Protein AF-A0A9P7WSN6-F1 (afdb_monomer)

Structure (mmCIF, N/CA/C/O backbone):
data_AF-A0A9P7WSN6-F1
#
_entry.id   AF-A0A9P7WSN6-F1
#
loop_
_atom_site.group_PDB
_atom_site.id
_atom_site.type_symbol
_atom_site.label_atom_id
_atom_site.label_alt_id
_atom_site.label_comp_id
_atom_site.label_asym_id
_atom_site.label_entity_id
_atom_site.label_seq_id
_atom_site.pdbx_PDB_ins_code
_atom_site.Cartn_x
_atom_site.Cartn_y
_atom_site.Cartn_z
_atom_site.occupancy
_atom_site.B_iso_or_equiv
_atom_site.auth_seq_id
_atom_site.auth_comp_id
_atom_site.auth_asym_id
_atom_site.auth_atom_id
_atom_site.pdbx_PDB_model_num
ATOM 1 N N . MET A 1 1 ? 3.687 -6.912 -13.930 1.00 91.88 1 MET A N 1
ATOM 2 C CA . MET A 1 1 ? 3.382 -7.259 -12.526 1.00 91.88 1 MET A CA 1
ATOM 3 C C . MET A 1 1 ? 1.982 -7.839 -12.426 1.00 91.88 1 MET A C 1
ATOM 5 O O . MET A 1 1 ? 1.075 -7.323 -13.074 1.00 91.88 1 MET A O 1
ATOM 9 N N . THR A 1 2 ? 1.812 -8.901 -11.639 1.00 94.75 2 THR A N 1
ATOM 10 C CA . THR A 1 2 ? 0.513 -9.551 -11.410 1.00 94.75 2 THR A CA 1
ATOM 11 C C . THR A 1 2 ? 0.116 -9.379 -9.951 1.00 94.75 2 THR A C 1
ATOM 13 O O . THR A 1 2 ? 0.837 -9.817 -9.061 1.00 94.75 2 THR A O 1
ATOM 16 N N . PHE A 1 3 ? -1.038 -8.765 -9.717 1.00 95.12 3 PHE A N 1
ATOM 17 C CA . PHE A 1 3 ? -1.657 -8.629 -8.406 1.00 95.12 3 PHE A CA 1
ATOM 18 C C . PHE A 1 3 ? -2.588 -9.811 -8.181 1.00 95.12 3 PHE A C 1
ATOM 20 O O . PHE A 1 3 ? -3.414 -10.112 -9.040 1.00 95.12 3 PHE A O 1
ATOM 27 N N . VAL A 1 4 ? -2.463 -10.479 -7.037 1.00 95.56 4 VAL A N 1
ATOM 28 C CA . VAL A 1 4 ? -3.283 -11.642 -6.676 1.00 95.56 4 VAL A CA 1
ATOM 29 C C . VAL A 1 4 ? -3.974 -11.351 -5.355 1.00 95.56 4 VAL A C 1
ATOM 31 O O . VAL A 1 4 ? -3.310 -11.093 -4.354 1.00 95.56 4 VAL A O 1
ATOM 34 N N . ASN A 1 5 ? -5.304 -11.406 -5.343 1.00 96.06 5 ASN A N 1
ATOM 35 C CA . ASN A 1 5 ? -6.088 -11.125 -4.151 1.00 96.06 5 ASN A CA 1
ATOM 36 C C . ASN A 1 5 ? -6.451 -12.425 -3.423 1.00 96.06 5 ASN A C 1
ATOM 38 O O . ASN A 1 5 ? -7.274 -13.212 -3.891 1.00 96.06 5 ASN A O 1
ATOM 42 N N . LYS A 1 6 ? -5.855 -12.618 -2.243 1.00 93.81 6 LYS A N 1
ATOM 43 C CA . LYS A 1 6 ? -6.169 -13.722 -1.319 1.00 93.81 6 LYS A CA 1
ATOM 44 C C . LYS A 1 6 ? -7.088 -13.305 -0.164 1.00 93.81 6 LYS A C 1
ATOM 46 O O . LYS A 1 6 ? -7.368 -14.118 0.714 1.00 93.81 6 LYS A O 1
ATOM 51 N N . CYS A 1 7 ? -7.546 -12.056 -0.141 1.00 92.00 7 CYS A N 1
ATOM 52 C CA . CYS A 1 7 ? -8.487 -11.552 0.849 1.00 92.00 7 CYS A CA 1
ATOM 53 C C . CYS A 1 7 ? -9.882 -12.160 0.644 1.00 92.00 7 CYS A C 1
ATOM 55 O O . CYS A 1 7 ? -10.219 -12.740 -0.391 1.00 92.00 7 CYS A O 1
ATOM 57 N N . THR A 1 8 ? -10.732 -12.001 1.654 1.00 92.62 8 THR A N 1
ATOM 58 C CA . THR A 1 8 ? -12.109 -12.513 1.663 1.00 92.62 8 THR A CA 1
ATOM 59 C C . THR A 1 8 ? -13.113 -11.611 0.939 1.00 92.62 8 THR A C 1
ATOM 61 O O . THR A 1 8 ? -14.277 -12.003 0.810 1.00 92.62 8 THR A O 1
ATOM 64 N N . SER A 1 9 ? -12.655 -10.466 0.430 1.00 94.62 9 SER A N 1
ATOM 65 C CA . SER A 1 9 ? -13.415 -9.454 -0.308 1.00 94.62 9 SER A CA 1
ATOM 66 C C . SER A 1 9 ? -12.582 -8.922 -1.475 1.00 94.62 9 SER A C 1
ATOM 68 O O . SER A 1 9 ? -11.380 -9.180 -1.561 1.00 94.62 9 SER A O 1
ATOM 70 N N . ASP A 1 10 ? -13.212 -8.154 -2.361 1.00 96.56 10 ASP A N 1
ATOM 71 C CA . ASP A 1 10 ? -12.489 -7.447 -3.415 1.00 96.56 10 ASP A CA 1
ATOM 72 C C . ASP A 1 10 ? -11.520 -6.418 -2.842 1.00 96.56 10 ASP A C 1
ATOM 74 O O . ASP A 1 10 ? -11.781 -5.808 -1.799 1.00 96.56 10 ASP A O 1
ATOM 78 N N . VAL A 1 11 ? -10.425 -6.224 -3.565 1.00 96.12 11 VAL A N 1
ATOM 79 C CA . VAL A 1 11 ? -9.390 -5.240 -3.264 1.00 96.12 11 VAL A CA 1
ATOM 80 C C . VAL A 1 11 ? -9.216 -4.337 -4.478 1.00 96.12 11 VAL A C 1
ATOM 82 O O . VAL A 1 11 ? -9.345 -4.801 -5.608 1.00 96.12 11 VAL A O 1
ATOM 85 N N . TRP A 1 12 ? -8.909 -3.063 -4.264 1.00 95.62 12 TRP A N 1
ATOM 86 C CA . TRP A 1 12 ? -8.510 -2.143 -5.326 1.00 95.62 12 TRP A CA 1
ATOM 87 C C . TRP A 1 12 ? -7.077 -1.690 -5.119 1.00 95.62 12 TRP A C 1
ATOM 89 O O . TRP A 1 12 ? -6.661 -1.416 -3.993 1.00 95.62 12 TRP A O 1
ATOM 99 N N . ILE A 1 13 ? -6.348 -1.602 -6.226 1.00 93.62 13 ILE A N 1
ATOM 100 C CA . ILE A 1 13 ? -4.999 -1.045 -6.281 1.00 93.62 13 ILE A CA 1
ATOM 101 C C . ILE A 1 13 ? -5.060 0.468 -6.496 1.00 93.62 13 ILE A C 1
ATOM 103 O O . ILE A 1 13 ? -5.809 0.957 -7.340 1.00 93.62 13 ILE A O 1
ATOM 107 N N . GLN A 1 14 ? -4.252 1.210 -5.745 1.00 91.75 14 GLN A N 1
ATOM 108 C CA . GLN A 1 14 ? -4.119 2.658 -5.862 1.00 91.75 14 GLN A CA 1
ATOM 109 C C . GLN A 1 14 ? -2.659 3.009 -6.163 1.00 91.75 14 GLN A C 1
ATOM 111 O O . GLN A 1 14 ? -1.837 3.015 -5.243 1.00 91.75 14 GLN A O 1
ATOM 116 N N . PRO A 1 15 ? -2.309 3.280 -7.430 1.00 91.44 15 PRO A N 1
ATOM 117 C CA . PRO A 1 15 ? -0.949 3.660 -7.778 1.00 91.44 15 PRO A CA 1
ATOM 118 C C . PRO A 1 15 ? -0.640 5.104 -7.364 1.00 91.44 15 PRO A C 1
ATOM 120 O O . PRO A 1 15 ? -1.445 6.015 -7.575 1.00 91.44 15 PRO A O 1
ATOM 123 N N . THR A 1 16 ? 0.569 5.311 -6.848 1.00 92.00 16 THR A N 1
ATOM 124 C CA . THR A 1 16 ? 1.206 6.625 -6.717 1.00 92.00 16 THR A CA 1
ATOM 125 C C . THR A 1 16 ? 2.555 6.581 -7.420 1.00 92.00 16 THR A C 1
ATOM 127 O O . THR A 1 16 ? 3.347 5.666 -7.209 1.00 92.00 16 THR A O 1
ATOM 130 N N . THR A 1 17 ? 2.832 7.565 -8.265 1.00 92.69 17 THR A N 1
ATOM 131 C CA . THR A 1 17 ? 4.039 7.602 -9.099 1.00 92.69 17 THR A CA 1
ATOM 132 C C . THR A 1 17 ? 5.126 8.493 -8.521 1.00 92.69 17 THR A C 1
ATOM 134 O O . THR A 1 17 ? 4.848 9.588 -8.029 1.00 92.69 17 THR A O 1
ATOM 137 N N . GLY A 1 18 ? 6.375 8.061 -8.665 1.00 92.38 18 GLY A N 1
ATOM 138 C CA . GLY A 1 18 ? 7.555 8.850 -8.336 1.00 92.38 18 GLY A CA 1
ATOM 139 C C . GLY A 1 18 ? 7.911 9.890 -9.400 1.00 92.38 18 GLY A C 1
ATOM 140 O O . GLY A 1 18 ? 7.367 9.908 -10.512 1.00 92.38 18 GLY A O 1
ATOM 141 N N . ALA A 1 19 ? 8.851 10.767 -9.046 1.00 92.56 19 ALA A N 1
ATOM 142 C CA . ALA A 1 19 ? 9.407 11.752 -9.965 1.00 92.56 19 ALA A CA 1
ATOM 143 C C . ALA A 1 19 ? 10.280 11.071 -11.038 1.00 92.56 19 ALA A C 1
ATOM 145 O O . ALA A 1 19 ? 11.033 10.143 -10.753 1.00 92.56 19 ALA A O 1
ATOM 146 N N . ALA A 1 20 ? 10.186 11.565 -12.269 1.00 93.19 20 ALA A N 1
ATOM 147 C CA . ALA A 1 20 ? 10.923 11.092 -13.441 1.00 93.19 20 ALA A CA 1
ATOM 148 C C . ALA A 1 20 ? 11.969 12.109 -13.941 1.00 93.19 20 ALA A C 1
ATOM 150 O O . ALA A 1 20 ? 12.835 11.762 -14.739 1.00 93.19 20 ALA A O 1
ATOM 151 N N . GLY A 1 21 ? 11.891 13.369 -13.501 1.00 91.94 21 GLY A N 1
ATOM 152 C CA . GLY A 1 21 ? 12.780 14.447 -13.938 1.00 91.94 21 GLY A CA 1
ATOM 153 C C . GLY A 1 21 ? 12.146 15.826 -13.768 1.00 91.94 21 GLY A C 1
ATOM 154 O O . GLY A 1 21 ? 11.173 15.976 -13.028 1.00 91.94 21 GLY A O 1
ATOM 155 N N . SER A 1 22 ? 12.671 16.832 -14.471 1.00 95.00 22 SER A N 1
ATOM 156 C CA . SER A 1 22 ? 12.129 18.196 -14.479 1.00 95.00 22 SER A CA 1
ATOM 157 C C . SER A 1 22 ? 11.418 18.520 -15.792 1.00 95.00 22 SER A C 1
ATOM 159 O O . SER A 1 22 ? 11.838 18.099 -16.868 1.00 95.00 22 SER A O 1
ATOM 161 N N . CYS A 1 23 ? 10.375 19.348 -15.728 1.00 96.44 23 CYS A N 1
ATOM 162 C CA . CYS A 1 23 ? 9.653 19.781 -16.925 1.00 96.44 23 CYS A CA 1
ATOM 163 C C . CYS A 1 23 ? 10.513 20.643 -17.859 1.00 96.44 23 CYS A C 1
ATOM 165 O O . CYS A 1 23 ? 10.300 20.645 -19.068 1.00 96.44 23 CYS A O 1
ATOM 167 N N . SER A 1 24 ? 11.492 21.369 -17.308 1.00 95.31 24 SER A N 1
ATOM 168 C CA . SER A 1 24 ? 12.389 22.251 -18.064 1.00 95.31 24 SER A CA 1
ATOM 169 C C . SER A 1 24 ? 13.278 21.509 -19.063 1.00 95.31 24 SER A C 1
ATOM 171 O O . SER A 1 24 ? 13.625 22.074 -20.096 1.00 95.31 24 SER A O 1
ATOM 173 N N . ALA A 1 25 ? 13.629 20.254 -18.771 1.00 90.69 25 ALA A N 1
ATOM 174 C CA . ALA A 1 25 ? 14.413 19.396 -19.656 1.00 90.69 25 ALA A CA 1
ATOM 175 C C . ALA A 1 25 ? 13.541 18.639 -20.678 1.00 90.69 25 ALA A C 1
ATOM 177 O O . ALA A 1 25 ? 14.072 17.943 -21.541 1.00 90.69 25 ALA A O 1
ATOM 178 N N . GLY A 1 26 ? 12.213 18.779 -20.587 1.00 94.00 26 GLY A N 1
ATOM 179 C CA . GLY A 1 26 ? 11.254 17.885 -21.224 1.00 94.00 26 GLY A CA 1
ATOM 180 C C . GLY A 1 26 ? 11.046 16.613 -20.401 1.00 94.00 26 GLY A C 1
ATOM 181 O O . GLY A 1 26 ? 11.980 16.064 -19.819 1.00 94.00 26 GLY A O 1
ATOM 182 N N . CYS A 1 27 ? 9.801 16.141 -20.335 1.00 95.12 27 CYS A N 1
ATOM 183 C CA . CYS A 1 27 ? 9.489 14.934 -19.579 1.00 95.12 27 CYS A CA 1
ATOM 184 C C . CYS A 1 27 ? 9.910 13.665 -20.333 1.00 95.12 27 CYS A C 1
ATOM 186 O O . CYS A 1 27 ? 9.609 13.553 -21.525 1.00 95.12 27 CYS A O 1
ATOM 188 N N . PRO A 1 28 ? 10.559 12.694 -19.656 1.00 93.12 28 PRO A N 1
ATOM 189 C CA . PRO A 1 28 ? 10.820 11.378 -20.227 1.00 93.12 28 PRO A CA 1
ATOM 190 C C . PRO A 1 28 ? 9.546 10.719 -20.768 1.00 93.12 28 PRO A C 1
ATOM 192 O O . PRO A 1 28 ? 8.444 10.959 -20.263 1.00 93.12 28 PRO A O 1
ATOM 195 N N . GLY A 1 29 ? 9.694 9.848 -21.769 1.00 92.94 29 GLY A N 1
ATOM 196 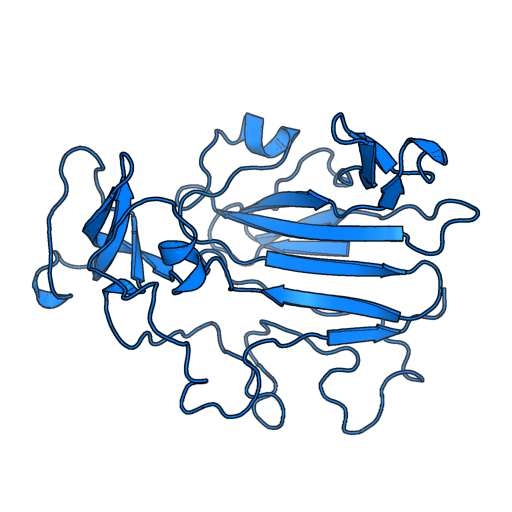C CA . GLY A 1 29 ? 8.575 9.060 -22.289 1.00 92.94 29 GLY A CA 1
ATOM 197 C C . GLY A 1 29 ? 7.858 8.319 -21.160 1.00 92.94 29 GLY A C 1
ATOM 198 O O . GLY A 1 29 ? 8.514 7.765 -20.287 1.00 92.94 29 GLY A O 1
ATOM 199 N N . GLY A 1 30 ? 6.523 8.356 -21.144 1.00 92.19 30 GLY A N 1
ATOM 200 C CA . GLY A 1 30 ? 5.732 7.744 -20.071 1.00 92.19 30 GLY A CA 1
ATOM 201 C C . GLY A 1 30 ? 5.572 8.571 -18.803 1.00 92.19 30 GLY A C 1
ATOM 202 O O . GLY A 1 30 ? 5.038 8.054 -17.824 1.00 92.19 30 GLY A O 1
ATOM 203 N N . SER A 1 31 ? 6.004 9.831 -18.809 1.00 95.38 31 SER A N 1
ATOM 204 C CA . SER A 1 31 ? 5.818 10.760 -17.696 1.00 95.38 31 SER A CA 1
ATOM 205 C C . SER A 1 31 ? 5.118 12.047 -18.143 1.00 95.38 31 SER A C 1
ATOM 207 O O . SER A 1 31 ? 5.153 12.412 -19.319 1.00 95.38 31 SER A O 1
ATOM 209 N N . THR A 1 32 ? 4.467 12.728 -17.202 1.00 95.88 32 THR A N 1
ATOM 210 C CA . THR A 1 32 ? 3.726 13.975 -17.432 1.00 95.88 32 THR A CA 1
ATOM 211 C C . THR A 1 32 ? 4.243 15.077 -16.514 1.00 95.88 32 THR A C 1
ATOM 213 O O . THR A 1 32 ? 4.528 14.839 -15.339 1.00 95.88 32 THR A O 1
ATOM 216 N N . CYS A 1 33 ? 4.359 16.296 -17.048 1.00 96.81 33 CYS A N 1
ATOM 217 C CA . CYS A 1 33 ? 4.731 17.472 -16.266 1.00 96.81 33 CYS A CA 1
ATOM 218 C C . CYS A 1 33 ? 3.601 17.851 -15.303 1.00 96.81 33 CYS A C 1
ATOM 220 O O . CYS A 1 33 ? 2.475 18.102 -15.736 1.00 96.81 33 CYS A O 1
ATOM 222 N N . ALA A 1 34 ? 3.908 17.935 -14.011 1.00 95.56 34 ALA A N 1
ATOM 223 C CA . ALA A 1 34 ? 3.009 18.492 -13.013 1.00 95.56 34 ALA A CA 1
ATOM 224 C C . ALA A 1 34 ? 3.255 19.997 -12.821 1.00 95.56 34 ALA A C 1
ATOM 226 O O . ALA A 1 34 ? 4.308 20.542 -13.155 1.00 95.56 34 ALA A O 1
ATOM 227 N N . SER A 1 35 ? 2.285 20.681 -12.213 1.00 94.94 35 SER A N 1
ATOM 228 C CA . SER A 1 35 ? 2.333 22.130 -11.965 1.00 94.94 35 SER A CA 1
ATOM 229 C C . SER A 1 35 ? 3.488 22.585 -11.064 1.00 94.94 35 SER A C 1
ATOM 231 O O . SER A 1 35 ? 3.817 23.767 -11.049 1.00 94.94 35 SER A O 1
ATOM 233 N N . ASN A 1 36 ? 4.125 21.666 -10.334 1.00 94.56 36 ASN A N 1
ATOM 234 C CA . ASN A 1 36 ? 5.280 21.942 -9.479 1.00 94.56 36 ASN A CA 1
ATOM 235 C C . ASN A 1 36 ? 6.632 21.918 -10.225 1.00 94.56 36 ASN A C 1
ATOM 237 O O . ASN A 1 36 ? 7.673 22.031 -9.583 1.00 94.56 36 ASN A O 1
ATOM 241 N N . GLY A 1 37 ? 6.631 21.757 -11.553 1.00 95.75 37 GLY A N 1
ATOM 242 C CA . GLY A 1 37 ? 7.843 21.768 -12.378 1.00 95.75 37 GLY A CA 1
ATOM 243 C C . GLY A 1 37 ? 8.581 20.428 -12.460 1.00 95.75 37 GLY A C 1
ATOM 244 O O . GLY A 1 37 ? 9.608 20.356 -13.141 1.00 95.75 37 GLY A O 1
ATOM 245 N N . ASN A 1 38 ? 8.056 19.370 -11.835 1.00 96.94 38 ASN A N 1
ATOM 246 C CA . ASN A 1 38 ? 8.584 18.011 -11.936 1.00 96.94 38 ASN A CA 1
ATOM 247 C C . ASN A 1 38 ? 7.746 17.156 -12.893 1.00 96.94 38 ASN A C 1
ATOM 249 O O . ASN A 1 38 ? 6.524 17.285 -12.976 1.00 96.94 38 ASN A O 1
ATOM 253 N N . CYS A 1 39 ? 8.413 16.245 -13.591 1.00 96.44 39 CYS A N 1
ATOM 254 C CA . CYS A 1 39 ? 7.769 15.177 -14.339 1.00 96.44 39 CYS A CA 1
ATOM 255 C C . CYS A 1 39 ? 7.508 14.001 -13.403 1.00 96.44 39 CYS A C 1
ATOM 257 O O . CYS A 1 39 ? 8.387 13.633 -12.625 1.00 96.44 39 CYS A O 1
ATOM 259 N N . TYR A 1 40 ? 6.336 13.387 -13.508 1.00 96.50 40 TYR A N 1
ATOM 260 C CA . TYR A 1 40 ? 5.975 12.180 -12.766 1.00 96.50 40 TYR A CA 1
ATOM 261 C C . TYR A 1 40 ? 5.605 11.077 -13.739 1.00 96.50 40 TYR A C 1
ATOM 263 O O . TYR A 1 40 ? 4.985 11.355 -14.767 1.00 96.50 40 TYR A O 1
ATOM 271 N N . TRP A 1 41 ? 5.980 9.836 -13.429 1.00 95.44 41 TRP A N 1
ATOM 272 C CA . TRP A 1 41 ? 5.536 8.686 -14.217 1.00 95.44 41 TRP A CA 1
ATOM 273 C C . TRP A 1 41 ? 4.010 8.678 -14.331 1.00 95.44 41 TRP A C 1
ATOM 275 O O . TRP A 1 41 ? 3.307 9.058 -13.403 1.00 95.44 41 TRP A O 1
ATOM 285 N N . ASN A 1 42 ? 3.479 8.250 -15.469 1.00 92.88 42 ASN A N 1
ATOM 286 C CA . ASN A 1 42 ? 2.044 8.048 -15.594 1.00 92.88 42 ASN A CA 1
ATOM 287 C C . ASN A 1 42 ? 1.636 6.802 -14.802 1.00 92.88 42 ASN A C 1
ATOM 289 O O . ASN A 1 42 ? 2.349 5.794 -14.797 1.00 92.88 42 ASN A O 1
ATOM 293 N N . ASN A 1 43 ? 0.470 6.858 -14.157 1.00 89.12 43 ASN A N 1
ATOM 294 C CA . ASN A 1 43 ? -0.092 5.689 -13.494 1.00 89.12 43 ASN A CA 1
ATOM 295 C C . ASN A 1 43 ? -0.394 4.608 -14.542 1.00 89.12 43 ASN A C 1
ATOM 297 O O . ASN A 1 43 ? -1.123 4.872 -15.505 1.00 89.12 43 ASN A O 1
ATOM 301 N N . PRO A 1 44 ? 0.159 3.398 -14.390 1.00 84.38 44 PRO A N 1
ATOM 302 C CA . PRO A 1 44 ? -0.065 2.345 -15.357 1.00 84.38 44 PRO A CA 1
ATOM 303 C C . PRO A 1 44 ? -1.503 1.829 -15.242 1.00 84.38 44 PRO A C 1
ATOM 305 O O . PRO A 1 44 ? -2.035 1.648 -14.147 1.00 84.38 44 PRO A O 1
ATOM 308 N N . THR A 1 45 ? -2.141 1.586 -16.386 1.00 86.38 45 THR A N 1
ATOM 309 C CA . THR A 1 45 ? -3.516 1.076 -16.422 1.00 86.38 45 THR A CA 1
ATOM 310 C C . THR A 1 45 ? -3.507 -0.454 -16.401 1.00 86.38 45 THR A C 1
ATOM 312 O O . THR A 1 45 ? -2.758 -1.068 -17.168 1.00 86.38 45 THR A O 1
ATOM 315 N N . PRO A 1 46 ? -4.328 -1.101 -15.559 1.00 89.25 46 PRO A N 1
ATOM 316 C CA . PRO A 1 46 ? -4.476 -2.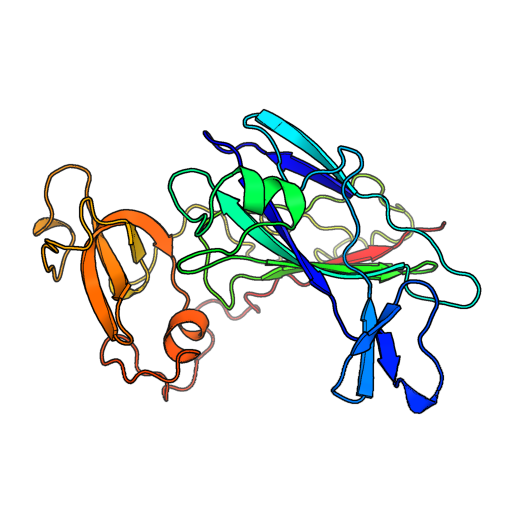550 -15.582 1.00 89.25 46 PRO A CA 1
ATOM 317 C C . PRO A 1 46 ? -5.000 -3.062 -16.923 1.00 89.25 46 PRO A C 1
ATOM 319 O O . PRO A 1 46 ? -5.823 -2.425 -17.573 1.00 89.25 46 PRO A O 1
ATOM 322 N N . SER A 1 47 ? -4.563 -4.259 -17.306 1.00 85.00 47 SER A N 1
ATOM 323 C CA . SER A 1 47 ? -4.973 -4.963 -18.535 1.00 85.00 47 SER A CA 1
ATOM 324 C C . SER A 1 47 ? -6.488 -5.148 -18.665 1.00 85.00 47 SER A C 1
ATOM 326 O O . SER A 1 47 ? -7.018 -5.199 -19.771 1.00 85.00 47 SER A O 1
ATOM 328 N N . THR A 1 48 ? -7.192 -5.216 -17.538 1.00 82.94 48 THR A N 1
ATOM 329 C CA . THR A 1 48 ? -8.655 -5.322 -17.460 1.00 82.94 48 THR A CA 1
ATOM 330 C C . THR A 1 48 ? -9.377 -3.981 -17.629 1.00 82.94 48 THR A C 1
ATOM 332 O O . THR A 1 48 ? -10.606 -3.950 -17.662 1.00 82.94 48 THR A O 1
ATOM 335 N N . GLY A 1 49 ? -8.643 -2.866 -17.701 1.00 87.50 49 GLY A N 1
ATOM 336 C CA . GLY A 1 49 ? -9.193 -1.512 -17.767 1.00 87.50 49 GLY A CA 1
ATOM 337 C C . GLY A 1 49 ? -9.763 -0.991 -16.445 1.00 87.50 49 GLY A C 1
ATOM 338 O O . GLY A 1 49 ? -10.291 0.116 -16.421 1.00 87.50 49 GLY A O 1
ATOM 339 N N . ASN A 1 50 ? -9.666 -1.756 -15.351 1.00 91.75 50 ASN A N 1
ATOM 340 C CA . ASN A 1 50 ? -10.079 -1.314 -14.022 1.00 91.75 50 ASN A CA 1
ATOM 341 C C . ASN A 1 50 ? -9.077 -1.731 -12.938 1.00 91.75 50 ASN A C 1
ATOM 343 O O . ASN A 1 50 ? -8.351 -2.711 -13.086 1.00 91.75 50 ASN A O 1
ATOM 347 N N . TYR A 1 51 ? -9.056 -0.989 -11.832 1.00 94.56 51 TYR A N 1
ATOM 348 C CA . TYR A 1 51 ? -8.120 -1.167 -10.713 1.00 94.56 51 TYR A CA 1
ATOM 349 C C . TYR A 1 51 ? -8.558 -2.215 -9.680 1.00 94.56 51 TYR A C 1
ATOM 351 O O . TYR A 1 51 ? -7.956 -2.327 -8.611 1.00 94.56 51 TYR A O 1
ATOM 359 N N . ARG A 1 52 ? -9.592 -3.007 -9.969 1.00 95.88 52 ARG A N 1
ATOM 360 C CA . ARG A 1 52 ? -10.068 -4.052 -9.061 1.00 95.88 52 ARG A CA 1
ATOM 361 C C . ARG A 1 52 ? -9.225 -5.308 -9.188 1.00 95.88 52 ARG A C 1
ATOM 363 O O . ARG A 1 52 ? -8.849 -5.730 -10.278 1.00 95.88 52 ARG A O 1
ATOM 370 N N . VAL A 1 53 ? -9.002 -5.962 -8.063 1.00 96.50 53 VAL A N 1
ATOM 371 C CA . VAL A 1 53 ? -8.520 -7.334 -7.973 1.00 96.50 53 VAL A CA 1
ATOM 372 C C . VAL A 1 53 ? -9.628 -8.127 -7.277 1.00 96.50 53 VAL A C 1
ATOM 374 O O . VAL A 1 53 ? -9.773 -8.035 -6.051 1.00 96.50 53 VAL A O 1
ATOM 377 N N . PRO A 1 54 ? -10.477 -8.847 -8.037 1.00 95.94 54 PRO A N 1
ATOM 378 C CA . PRO A 1 54 ? -11.614 -9.559 -7.465 1.00 95.94 54 PRO A CA 1
ATOM 379 C C . PRO A 1 54 ? -11.191 -10.543 -6.374 1.00 95.94 54 PRO A C 1
ATOM 381 O O . PRO A 1 54 ? -10.080 -11.069 -6.417 1.00 95.94 54 PRO A O 1
ATOM 384 N N . LYS A 1 55 ? -12.071 -10.822 -5.410 1.00 96.81 55 LYS A N 1
ATOM 385 C CA . LYS A 1 55 ? -11.861 -11.850 -4.380 1.00 96.81 55 LYS A CA 1
ATOM 386 C C . LYS A 1 55 ? -11.409 -13.172 -5.011 1.00 96.81 55 LYS A C 1
ATOM 388 O O . LYS A 1 55 ? -12.132 -13.747 -5.822 1.00 96.81 55 LYS A O 1
ATOM 393 N N . GLY A 1 56 ? -10.241 -13.674 -4.604 1.00 96.19 56 GLY A N 1
ATOM 394 C CA . GLY A 1 56 ? -9.661 -14.914 -5.137 1.00 96.19 56 GLY A CA 1
ATOM 395 C C . GLY A 1 56 ? -9.150 -14.812 -6.580 1.00 96.19 56 GLY A C 1
ATOM 396 O O . GLY A 1 56 ? -8.723 -15.815 -7.144 1.00 96.19 56 GLY A O 1
ATOM 397 N N . GLY A 1 57 ? -9.214 -13.625 -7.183 1.00 95.69 57 GLY A N 1
ATOM 398 C CA . GLY A 1 57 ? -8.804 -13.350 -8.552 1.00 95.69 57 GLY A CA 1
ATOM 399 C C . GLY A 1 57 ? -7.449 -12.655 -8.644 1.00 95.69 57 GLY A C 1
ATOM 400 O O . GLY A 1 57 ? -6.711 -12.496 -7.666 1.00 95.69 57 GLY A O 1
ATOM 401 N N . SER A 1 58 ? -7.132 -12.218 -9.857 1.00 95.50 58 SER A N 1
ATOM 402 C CA . SER A 1 58 ? -5.915 -11.479 -10.164 1.00 95.50 58 SER A CA 1
ATOM 403 C C . SER A 1 58 ? -6.177 -10.355 -11.160 1.00 95.50 58 SER A C 1
ATOM 405 O O . SER A 1 58 ? -7.198 -10.328 -11.847 1.00 95.50 58 SER A O 1
ATOM 407 N N . ASN A 1 59 ? -5.244 -9.411 -11.220 1.00 94.06 59 ASN A N 1
ATOM 408 C CA . ASN A 1 59 ? -5.198 -8.365 -12.231 1.00 94.06 59 ASN A CA 1
ATOM 409 C C . ASN A 1 59 ? -3.736 -8.124 -12.619 1.00 94.06 59 ASN A C 1
ATOM 411 O O . ASN A 1 59 ? -2.829 -8.347 -11.816 1.00 94.06 59 ASN A O 1
ATOM 415 N N . GLN A 1 60 ? -3.487 -7.694 -13.849 1.00 94.50 60 GLN A N 1
ATOM 416 C CA . GLN A 1 60 ? -2.133 -7.541 -14.369 1.00 94.50 60 GLN A CA 1
ATOM 417 C C . GLN A 1 60 ? -1.909 -6.129 -14.885 1.00 94.50 60 GLN A C 1
ATOM 419 O O . GLN A 1 60 ? -2.736 -5.593 -15.622 1.00 94.50 60 GLN A O 1
ATOM 424 N N . ILE A 1 61 ? -0.750 -5.575 -14.544 1.00 93.19 61 ILE A N 1
ATOM 425 C CA . ILE A 1 61 ? -0.216 -4.341 -15.108 1.00 93.19 61 ILE A CA 1
ATOM 426 C C . ILE A 1 61 ? 1.053 -4.674 -15.890 1.00 93.19 61 ILE A C 1
ATOM 428 O O . ILE A 1 61 ? 1.954 -5.346 -15.376 1.00 93.19 61 ILE A O 1
ATOM 432 N N . VAL A 1 62 ? 1.130 -4.190 -17.128 1.00 91.19 62 VAL A N 1
ATOM 433 C CA . VAL A 1 62 ? 2.331 -4.264 -17.964 1.00 91.19 62 VAL A CA 1
ATOM 434 C C . VAL A 1 62 ? 2.974 -2.886 -17.993 1.00 91.19 62 VAL A C 1
ATOM 436 O O . VAL A 1 62 ? 2.302 -1.891 -18.255 1.00 91.19 62 VAL A O 1
ATOM 439 N N . TYR A 1 63 ? 4.272 -2.840 -17.713 1.00 90.56 63 TYR A N 1
ATOM 440 C CA . TYR A 1 63 ? 5.040 -1.605 -17.720 1.00 90.56 63 TYR A CA 1
ATOM 441 C C . TYR A 1 63 ? 5.758 -1.471 -19.061 1.00 90.56 63 TYR A C 1
ATOM 443 O O . TYR A 1 63 ? 6.546 -2.355 -19.402 1.00 90.56 63 TYR A O 1
ATOM 451 N N . PRO A 1 64 ? 5.467 -0.424 -19.845 1.00 88.06 64 PRO A N 1
ATOM 452 C CA . PRO A 1 64 ? 6.145 -0.206 -21.112 1.00 88.06 64 PRO A CA 1
ATOM 453 C C . PRO A 1 64 ? 7.592 0.254 -20.895 1.00 88.06 64 PRO A C 1
ATOM 455 O O . PRO A 1 64 ? 7.883 1.022 -19.979 1.00 88.06 64 PRO A O 1
ATOM 458 N N . ALA A 1 65 ? 8.478 -0.175 -21.792 1.00 88.19 65 ALA A N 1
ATOM 459 C CA . ALA A 1 65 ? 9.801 0.412 -21.947 1.00 88.19 65 ALA A CA 1
ATOM 460 C C . ALA A 1 65 ? 9.716 1.613 -22.900 1.00 88.19 65 ALA A C 1
ATOM 462 O O . ALA A 1 65 ? 9.100 1.540 -23.966 1.00 88.19 65 ALA A O 1
ATOM 463 N N . TYR A 1 66 ? 10.355 2.713 -22.521 1.00 88.81 66 TYR A N 1
ATOM 464 C CA . TYR A 1 66 ? 10.461 3.927 -23.320 1.00 88.81 66 TYR A CA 1
ATOM 465 C C . TYR A 1 66 ? 11.895 4.095 -23.841 1.00 88.81 66 TYR A C 1
ATOM 467 O O . TYR A 1 66 ? 12.835 4.031 -23.043 1.00 88.81 66 TYR A O 1
ATOM 475 N N . PRO A 1 67 ? 12.094 4.334 -25.151 1.00 87.38 67 PRO A N 1
ATOM 476 C CA . PRO A 1 67 ? 13.426 4.517 -25.720 1.00 87.38 67 PRO A CA 1
ATOM 477 C C . PRO A 1 67 ? 14.214 5.638 -25.033 1.00 87.38 67 PRO A C 1
ATOM 479 O O . PRO A 1 67 ? 13.695 6.735 -24.833 1.00 87.38 67 PRO A O 1
ATOM 482 N N . GLY A 1 68 ? 15.480 5.369 -24.702 1.00 86.00 68 GLY A N 1
ATOM 483 C CA . GLY A 1 68 ? 16.377 6.348 -24.074 1.00 86.00 68 GLY A CA 1
ATOM 484 C C . GLY A 1 68 ? 16.117 6.601 -22.585 1.00 86.00 68 GLY A C 1
ATOM 485 O O . GLY A 1 68 ? 16.704 7.518 -22.018 1.00 86.00 68 GLY A O 1
ATOM 486 N N . VAL A 1 69 ? 15.262 5.800 -21.944 1.00 89.06 69 VAL A N 1
ATOM 487 C CA . VAL A 1 69 ? 14.905 5.925 -20.529 1.00 89.06 69 VAL A CA 1
ATOM 488 C C . VAL A 1 69 ? 15.380 4.680 -19.778 1.00 89.06 69 VAL A C 1
ATOM 490 O O . VAL A 1 69 ? 14.989 3.579 -20.120 1.00 89.06 69 VAL A O 1
ATOM 493 N N . GLY A 1 70 ? 16.208 4.820 -18.739 1.00 90.25 70 GLY A N 1
ATOM 494 C CA . GLY A 1 70 ? 16.721 3.663 -17.979 1.00 90.25 70 GLY A CA 1
ATOM 495 C C . GLY A 1 70 ? 15.721 3.032 -16.999 1.00 90.25 70 GLY A C 1
ATOM 496 O O . GLY A 1 70 ? 15.950 1.929 -16.509 1.00 90.25 70 GLY A O 1
ATOM 497 N N . THR A 1 71 ? 14.614 3.717 -16.720 1.00 91.56 71 THR A N 1
ATOM 498 C CA . THR A 1 71 ? 13.573 3.316 -15.765 1.00 91.56 71 THR A CA 1
ATOM 499 C C . THR A 1 71 ? 12.279 3.024 -16.516 1.00 91.56 71 THR A C 1
ATOM 501 O O . THR A 1 71 ? 11.817 3.835 -17.314 1.00 91.56 71 THR A O 1
ATOM 504 N N . SER A 1 72 ? 11.688 1.862 -16.265 1.00 91.75 72 SER A N 1
ATOM 505 C CA . SER A 1 72 ? 10.372 1.489 -16.791 1.00 91.75 72 SER A CA 1
ATOM 506 C C . SER A 1 72 ? 9.262 2.168 -15.990 1.00 91.75 72 SER A C 1
ATOM 508 O O . SER A 1 72 ? 8.297 2.673 -16.560 1.00 91.75 72 SER A O 1
ATOM 510 N N . TRP A 1 73 ? 9.397 2.188 -14.659 1.00 94.00 73 TRP A N 1
ATOM 511 C CA . TRP A 1 73 ? 8.471 2.867 -13.755 1.00 94.00 73 TRP A CA 1
ATOM 512 C C . TRP A 1 73 ? 9.044 2.967 -12.342 1.00 94.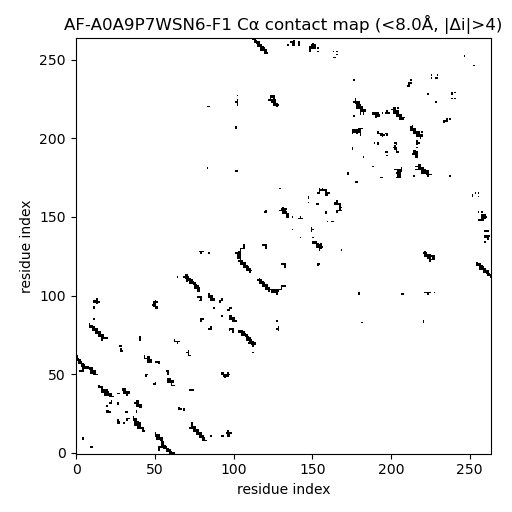00 73 TRP A C 1
ATOM 514 O O . TRP A 1 73 ? 9.730 2.059 -11.882 1.00 94.00 73 TRP A O 1
ATOM 524 N N . ASN A 1 74 ? 8.704 4.034 -11.627 1.00 93.38 74 ASN A N 1
ATOM 525 C CA . ASN A 1 74 ? 8.976 4.163 -10.201 1.00 93.38 74 ASN A CA 1
ATOM 526 C C . ASN A 1 74 ? 7.723 4.667 -9.481 1.00 93.38 74 ASN A C 1
ATOM 528 O O . ASN A 1 74 ? 7.064 5.600 -9.952 1.00 93.38 74 ASN A O 1
ATOM 532 N N . GLY A 1 75 ? 7.409 4.062 -8.341 1.00 94.50 75 GLY A N 1
ATOM 533 C CA . GLY A 1 75 ? 6.262 4.438 -7.531 1.00 94.50 75 GLY A CA 1
ATOM 534 C C . GLY A 1 75 ? 5.888 3.360 -6.526 1.00 94.50 75 GLY A C 1
ATOM 535 O O . GLY A 1 75 ? 6.657 2.441 -6.250 1.00 94.50 75 GLY A O 1
ATOM 536 N N . ASN A 1 76 ? 4.678 3.462 -5.993 1.00 93.94 76 ASN A N 1
ATOM 537 C CA . ASN A 1 76 ? 4.132 2.490 -5.062 1.00 93.94 76 ASN A CA 1
ATOM 538 C C . ASN A 1 76 ? 2.643 2.230 -5.304 1.00 93.94 76 ASN A C 1
ATOM 540 O O . ASN A 1 76 ? 1.974 2.934 -6.064 1.00 93.94 76 ASN A O 1
ATOM 544 N N . TYR A 1 77 ? 2.143 1.185 -4.653 1.00 93.75 77 TYR A N 1
ATOM 545 C CA . TYR A 1 77 ? 0.730 0.849 -4.600 1.00 93.75 77 TYR A CA 1
ATOM 546 C C . TYR A 1 77 ? 0.255 0.802 -3.157 1.00 93.75 77 TYR A C 1
ATOM 548 O O . TYR A 1 77 ? 0.800 0.044 -2.353 1.00 93.75 77 TYR A O 1
ATOM 556 N N . ALA A 1 78 ? -0.803 1.553 -2.867 1.00 92.81 78 ALA A N 1
ATOM 557 C CA . ALA A 1 78 ? -1.664 1.299 -1.722 1.00 92.81 78 ALA A CA 1
ATOM 558 C C . ALA A 1 78 ? -2.816 0.369 -2.132 1.00 92.81 78 ALA A C 1
ATOM 560 O O . ALA A 1 78 ? -3.109 0.180 -3.320 1.00 92.81 78 ALA A O 1
ATOM 561 N N . PHE A 1 79 ? -3.476 -0.216 -1.135 1.00 93.12 79 PHE A N 1
ATOM 562 C CA . PHE A 1 79 ? -4.552 -1.178 -1.339 1.00 93.12 79 PHE A CA 1
ATOM 563 C C . PHE A 1 79 ? -5.711 -0.870 -0.408 1.00 93.12 79 PHE A C 1
ATOM 565 O O . PHE A 1 79 ? -5.515 -0.683 0.793 1.00 93.12 79 PHE A O 1
ATOM 572 N N . CYS A 1 80 ? -6.926 -0.893 -0.947 1.00 92.12 80 CYS A N 1
ATOM 573 C CA . CYS A 1 80 ? -8.133 -0.855 -0.134 1.00 92.12 80 CYS A CA 1
ATOM 574 C C . CYS A 1 80 ? -8.958 -2.130 -0.327 1.00 92.12 80 CYS A C 1
ATOM 576 O O . CYS A 1 80 ? -8.986 -2.697 -1.415 1.00 92.12 80 CYS A O 1
ATOM 578 N N . GLN A 1 81 ? -9.657 -2.567 0.716 1.00 92.75 81 GLN A N 1
ATOM 579 C CA . GLN A 1 81 ? -10.528 -3.733 0.734 1.00 92.75 81 GLN A CA 1
ATOM 580 C C . GLN A 1 81 ? -11.992 -3.300 0.867 1.00 92.75 81 GLN A C 1
ATOM 582 O O . GLN A 1 81 ? -12.338 -2.463 1.710 1.00 92.75 81 GLN A O 1
ATOM 587 N N . SER A 1 82 ? -12.856 -3.905 0.045 1.00 92.00 82 SER A N 1
ATOM 588 C CA . SER A 1 82 ? -14.299 -3.654 0.049 1.00 92.00 82 SER A CA 1
ATOM 589 C C . SER A 1 82 ? -14.895 -3.847 1.439 1.00 92.00 82 SER A C 1
ATOM 591 O O . SER A 1 82 ? -14.674 -4.883 2.069 1.00 92.00 82 SER A O 1
ATOM 593 N N . GLY A 1 83 ? -15.682 -2.870 1.890 1.00 84.06 83 GLY A N 1
ATOM 594 C CA . GLY A 1 83 ? -16.368 -2.921 3.182 1.00 84.06 83 GLY A CA 1
ATOM 595 C C . GLY A 1 83 ? -15.478 -2.667 4.402 1.00 84.06 83 GLY A C 1
ATOM 596 O O . GLY A 1 83 ? -16.003 -2.675 5.510 1.00 84.06 83 GLY A O 1
ATOM 597 N N . THR A 1 84 ? -14.177 -2.415 4.211 1.00 84.19 84 THR A N 1
ATOM 598 C CA . THR A 1 84 ? -13.240 -2.139 5.310 1.00 84.19 84 THR A CA 1
ATOM 599 C C . THR A 1 84 ? -12.514 -0.809 5.116 1.00 84.19 84 THR A C 1
ATOM 601 O O . THR A 1 84 ? -12.744 0.124 5.875 1.00 84.19 84 THR A O 1
ATOM 604 N N . THR A 1 85 ? -11.641 -0.698 4.107 1.00 86.94 85 THR A N 1
ATOM 605 C CA . THR A 1 85 ? -10.714 0.446 3.961 1.00 86.94 85 THR A CA 1
ATOM 606 C C . THR A 1 85 ? -10.986 1.317 2.742 1.00 86.94 85 THR A C 1
ATOM 608 O O . THR A 1 85 ? -10.390 2.384 2.621 1.00 86.94 85 THR A O 1
ATOM 611 N N . CYS A 1 86 ? -11.841 0.894 1.810 1.00 90.62 86 CYS A N 1
ATOM 612 C CA . CYS A 1 86 ? -12.147 1.697 0.626 1.00 90.62 86 CYS A CA 1
ATOM 613 C C . CYS A 1 86 ? -13.027 2.900 0.983 1.00 90.62 86 CYS A C 1
ATOM 615 O O . CYS A 1 86 ? -14.118 2.733 1.527 1.00 90.62 86 CYS A O 1
ATOM 617 N N . SER A 1 87 ? -12.566 4.108 0.642 1.00 86.06 87 SER A N 1
ATOM 618 C CA . SER A 1 87 ? -13.276 5.355 0.967 1.00 86.06 87 SER A CA 1
ATOM 619 C C . SER A 1 87 ? -14.296 5.798 -0.092 1.00 86.06 87 SER A C 1
ATOM 621 O O . SER A 1 87 ? -15.152 6.637 0.188 1.00 86.06 87 SER A O 1
ATOM 623 N N . GLN A 1 88 ? -14.224 5.240 -1.305 1.00 91.44 88 GLN A N 1
ATOM 624 C CA . GLN A 1 88 ? -15.091 5.583 -2.434 1.00 91.44 88 GLN A CA 1
ATOM 625 C C . GLN A 1 88 ? -15.932 4.387 -2.907 1.00 91.44 88 GLN A C 1
ATOM 627 O O . GLN A 1 88 ? -15.742 3.245 -2.488 1.00 91.44 88 GLN A O 1
ATOM 632 N N . THR A 1 89 ? -16.898 4.657 -3.791 1.00 92.38 89 THR A N 1
ATOM 633 C CA . THR A 1 89 ? -17.745 3.618 -4.390 1.00 92.38 89 THR A CA 1
ATOM 634 C C . THR A 1 89 ? -16.944 2.725 -5.335 1.00 92.38 89 THR A C 1
ATOM 636 O O . THR A 1 89 ? -15.988 3.176 -5.964 1.00 92.38 89 THR A O 1
ATOM 639 N N . ALA A 1 90 ? -17.388 1.476 -5.512 1.00 93.81 90 ALA A N 1
ATOM 640 C CA . ALA A 1 90 ? -16.734 0.525 -6.413 1.00 93.81 90 ALA A CA 1
ATOM 641 C C . ALA A 1 90 ? -16.540 1.084 -7.834 1.00 93.81 90 ALA A C 1
ATOM 643 O O . ALA A 1 90 ? -15.478 0.895 -8.404 1.00 93.81 90 ALA A O 1
ATOM 644 N N . ALA A 1 91 ? -17.506 1.838 -8.371 1.00 93.25 91 ALA A N 1
ATOM 645 C CA . ALA A 1 91 ? -17.396 2.429 -9.707 1.00 93.25 91 ALA A CA 1
ATOM 646 C C . ALA A 1 91 ? -16.257 3.461 -9.824 1.00 93.25 91 ALA A C 1
ATOM 648 O O . ALA A 1 91 ? -15.555 3.491 -10.831 1.00 93.25 91 ALA A O 1
ATOM 649 N N . VAL A 1 92 ? -16.048 4.290 -8.793 1.00 93.00 92 VAL A N 1
ATOM 650 C CA . VAL A 1 92 ? -14.917 5.236 -8.749 1.00 93.00 92 VAL A CA 1
ATOM 651 C C . VAL A 1 92 ? -13.604 4.468 -8.613 1.00 93.00 92 VAL A C 1
ATOM 653 O O . VAL A 1 92 ? -12.650 4.722 -9.344 1.00 93.00 92 VAL A O 1
ATOM 656 N N . CYS A 1 93 ? -13.585 3.485 -7.715 1.00 93.38 93 CYS A N 1
ATOM 657 C CA . CYS A 1 93 ? -12.415 2.661 -7.441 1.00 93.38 93 CYS A CA 1
ATOM 658 C C . CYS A 1 93 ? -11.994 1.836 -8.666 1.00 93.38 93 CYS A C 1
ATOM 660 O O . CYS A 1 93 ? -10.805 1.744 -8.954 1.00 93.38 93 CYS A O 1
ATOM 662 N N . ASP A 1 94 ? -12.950 1.304 -9.431 1.00 93.94 94 ASP A N 1
ATOM 663 C CA . ASP A 1 94 ? -12.711 0.597 -10.690 1.00 93.94 94 ASP A CA 1
ATOM 664 C C . ASP A 1 94 ? -12.028 1.518 -11.713 1.00 93.94 94 ASP A C 1
ATOM 666 O O . ASP A 1 94 ? -11.052 1.107 -12.335 1.00 93.94 94 ASP A O 1
ATOM 670 N N . ALA A 1 95 ? -12.488 2.764 -11.858 1.00 90.81 95 ALA A N 1
ATOM 671 C CA . ALA A 1 95 ? -12.026 3.672 -12.908 1.00 90.81 95 ALA A CA 1
ATOM 672 C C . ALA A 1 95 ? -10.626 4.264 -12.670 1.00 90.81 95 ALA A C 1
ATOM 674 O O . ALA A 1 95 ? -9.868 4.442 -13.623 1.00 90.81 95 ALA A O 1
ATOM 675 N N . SER A 1 96 ? -10.277 4.595 -11.423 1.00 87.69 96 SER A N 1
ATOM 676 C CA . SER A 1 96 ? -9.069 5.387 -11.123 1.00 87.69 96 SER A CA 1
ATOM 677 C C . SER A 1 96 ? -8.190 4.835 -10.003 1.00 87.69 96 SER A C 1
ATOM 679 O O . SER A 1 96 ? -7.221 5.484 -9.611 1.00 87.69 96 SER A O 1
ATOM 681 N N . GLY A 1 97 ? -8.538 3.677 -9.447 1.00 88.81 97 GLY A N 1
ATOM 682 C CA . GLY A 1 97 ? -8.019 3.257 -8.154 1.00 88.81 97 GLY A CA 1
ATOM 683 C C . GLY A 1 97 ? -8.761 3.962 -7.022 1.00 88.81 97 GLY A C 1
ATOM 684 O O . GLY A 1 97 ? -9.558 4.882 -7.232 1.00 88.81 97 GLY A O 1
ATOM 685 N N . CYS A 1 98 ? -8.536 3.483 -5.805 1.00 88.06 98 CYS A N 1
ATOM 686 C CA . CYS A 1 98 ? -9.376 3.799 -4.657 1.00 88.06 98 CYS A CA 1
ATOM 687 C C . CYS A 1 98 ? -8.533 4.319 -3.501 1.00 88.06 98 CYS A C 1
ATOM 689 O O . CYS A 1 98 ? -7.547 3.692 -3.135 1.00 88.06 98 CYS A O 1
ATOM 691 N N . GLY A 1 99 ? -8.949 5.429 -2.902 1.00 82.69 99 GLY A N 1
ATOM 692 C CA . GLY A 1 99 ? -8.331 5.933 -1.684 1.00 82.69 99 GLY A CA 1
ATOM 693 C C . GLY A 1 99 ? -8.599 5.011 -0.498 1.00 82.69 99 GLY A C 1
ATOM 694 O O . GLY A 1 99 ? -9.693 4.455 -0.349 1.00 82.69 99 GLY A O 1
ATOM 695 N N . THR A 1 100 ? -7.608 4.897 0.376 1.00 82.62 100 THR A N 1
ATOM 696 C CA . THR A 1 100 ? -7.711 4.171 1.641 1.00 82.62 100 THR A CA 1
ATOM 697 C C . THR A 1 100 ? -8.141 5.098 2.778 1.00 82.62 100 THR A C 1
ATOM 699 O O . THR A 1 100 ? -7.596 6.190 2.936 1.00 82.62 100 THR A O 1
ATOM 702 N N . THR A 1 101 ? -9.067 4.656 3.626 1.00 83.00 101 THR A N 1
ATOM 703 C CA . THR A 1 101 ? -9.259 5.224 4.967 1.00 83.00 101 THR A CA 1
ATOM 704 C C . THR A 1 101 ? -8.404 4.484 5.986 1.00 83.00 101 THR A C 1
ATOM 706 O O . THR A 1 101 ? -8.352 3.255 5.954 1.00 83.00 101 THR A O 1
ATOM 709 N N . GLY A 1 102 ? -7.841 5.213 6.950 1.00 84.81 102 GLY A N 1
ATOM 710 C CA . GLY A 1 102 ? -7.039 4.615 8.017 1.00 84.81 102 GLY A CA 1
ATOM 711 C C . GLY A 1 102 ? -5.576 4.390 7.609 1.00 84.81 102 GLY A C 1
ATOM 712 O O . GLY A 1 102 ? -5.107 5.034 6.668 1.00 84.81 102 GLY A O 1
ATOM 713 N N . PRO A 1 103 ? -4.847 3.514 8.322 1.00 87.31 103 PRO A N 1
ATOM 714 C CA . PRO A 1 103 ? -3.488 3.146 7.966 1.00 87.31 103 PRO A CA 1
ATOM 715 C C . PRO A 1 103 ? -3.464 2.277 6.708 1.00 87.31 103 PRO A C 1
ATOM 717 O O . PRO A 1 103 ? -4.396 1.513 6.432 1.00 87.31 103 PRO A O 1
ATOM 720 N N . TYR A 1 104 ? -2.368 2.341 5.964 1.00 88.06 104 TYR A N 1
ATOM 721 C CA . TYR A 1 104 ? -2.179 1.548 4.755 1.00 88.06 104 TYR A CA 1
ATOM 722 C C . TYR A 1 104 ? -0.710 1.178 4.572 1.00 88.06 104 TYR A C 1
ATOM 724 O O . TYR A 1 104 ? 0.186 1.974 4.843 1.00 88.06 104 TYR A O 1
ATOM 732 N N . GLY A 1 105 ? -0.494 -0.050 4.102 1.00 88.00 105 GLY A N 1
ATOM 733 C CA . GLY A 1 105 ? 0.816 -0.509 3.662 1.00 88.00 105 GLY A CA 1
ATOM 734 C C . GLY A 1 105 ? 1.031 -0.171 2.191 1.00 88.00 105 GLY A C 1
ATOM 735 O O . GLY A 1 105 ? 0.068 -0.024 1.431 1.00 88.00 105 GLY A O 1
ATOM 736 N N . LEU A 1 106 ? 2.295 -0.077 1.798 1.00 91.44 106 LEU A N 1
ATOM 737 C CA . LEU A 1 106 ? 2.719 0.199 0.434 1.00 91.44 106 LEU A CA 1
ATOM 738 C C . LEU A 1 106 ? 3.519 -0.977 -0.122 1.00 91.44 106 LEU A C 1
ATOM 740 O O . LEU A 1 106 ? 4.356 -1.549 0.573 1.00 91.44 106 LEU A O 1
ATOM 744 N N . ALA A 1 107 ? 3.264 -1.316 -1.384 1.00 93.19 107 ALA A N 1
ATOM 745 C CA . ALA A 1 107 ? 4.192 -2.083 -2.208 1.00 93.19 107 ALA A CA 1
ATOM 746 C C . ALA A 1 107 ? 4.976 -1.097 -3.076 1.00 93.19 107 ALA A C 1
ATOM 748 O O . ALA A 1 107 ? 4.383 -0.463 -3.952 1.00 93.19 107 ALA A O 1
ATOM 749 N N . GLU A 1 108 ? 6.270 -0.942 -2.820 1.00 93.69 108 GLU A N 1
ATOM 750 C CA . GLU A 1 108 ? 7.113 0.071 -3.459 1.00 93.69 108 GLU A CA 1
ATOM 751 C C . GLU A 1 108 ? 8.003 -0.570 -4.520 1.00 93.69 108 GLU A C 1
ATOM 753 O O . GLU A 1 108 ? 8.472 -1.693 -4.342 1.00 93.69 108 GLU A O 1
ATOM 758 N N . PHE A 1 109 ? 8.202 0.120 -5.647 1.00 94.38 109 PHE A N 1
ATOM 759 C CA . PHE A 1 109 ? 8.993 -0.389 -6.762 1.00 94.38 109 PHE A CA 1
ATOM 760 C C . PHE A 1 109 ? 9.798 0.711 -7.452 1.00 94.38 109 PHE A C 1
ATOM 762 O O . PHE A 1 109 ? 9.307 1.803 -7.750 1.00 94.38 109 PHE A O 1
ATOM 769 N N . ASN A 1 110 ? 11.018 0.353 -7.829 1.00 93.62 110 ASN A N 1
ATOM 770 C CA . ASN A 1 110 ? 11.803 1.008 -8.855 1.00 93.62 110 ASN A CA 1
ATOM 771 C C . ASN A 1 110 ? 12.154 -0.034 -9.919 1.00 93.62 110 ASN A C 1
ATOM 773 O O . ASN A 1 110 ? 12.978 -0.909 -9.668 1.00 93.62 110 ASN A O 1
ATOM 777 N N . LEU A 1 111 ? 11.498 0.046 -11.073 1.00 93.00 111 LEU A N 1
ATOM 778 C CA . LEU A 1 111 ? 11.653 -0.899 -12.172 1.00 93.00 111 LEU A CA 1
ATOM 779 C C . LEU A 1 111 ? 12.618 -0.323 -13.207 1.00 93.00 111 LEU A C 1
ATOM 781 O O . LEU A 1 111 ? 12.322 0.700 -13.834 1.00 93.00 111 LEU A O 1
ATOM 785 N N . ALA A 1 112 ? 13.752 -0.977 -13.406 1.00 91.00 112 ALA A N 1
ATOM 786 C CA . ALA A 1 112 ? 14.730 -0.619 -14.419 1.00 91.00 112 ALA A CA 1
ATOM 787 C C . ALA A 1 112 ? 14.360 -1.245 -15.776 1.00 91.00 112 ALA A C 1
ATOM 789 O O . ALA A 1 112 ? 13.655 -2.246 -15.857 1.00 91.00 112 ALA A O 1
ATOM 790 N N . GLN A 1 113 ? 14.815 -0.646 -16.877 1.00 88.12 113 GLN A N 1
ATOM 791 C CA . GLN A 1 113 ? 14.804 -1.325 -18.181 1.00 88.12 113 GLN A CA 1
ATOM 792 C C . GLN A 1 113 ? 15.985 -2.287 -18.312 1.00 88.12 113 GLN A C 1
ATOM 794 O O . GLN A 1 113 ? 15.869 -3.331 -18.945 1.00 88.12 113 GLN A O 1
ATOM 799 N N . VAL A 1 114 ? 17.120 -1.916 -17.716 1.00 83.38 114 VAL A N 1
ATOM 800 C CA . VAL A 1 114 ? 18.352 -2.701 -17.688 1.00 83.38 114 VAL A CA 1
ATOM 801 C C . VAL A 1 114 ? 18.931 -2.620 -16.280 1.00 83.38 114 VAL A C 1
ATOM 803 O O . VAL A 1 114 ? 19.104 -1.522 -15.749 1.00 83.38 114 VAL A O 1
ATOM 806 N N . GLY A 1 115 ? 19.270 -3.769 -15.695 1.00 83.19 115 GLY A N 1
ATOM 807 C CA . GLY A 1 115 ? 19.911 -3.855 -14.385 1.00 83.19 115 GLY A CA 1
ATOM 808 C C . GLY A 1 115 ? 18.982 -4.393 -13.299 1.00 83.19 115 GLY A C 1
ATOM 809 O O . GLY A 1 115 ? 18.310 -5.405 -13.488 1.00 83.19 115 GLY A O 1
ATOM 810 N N . THR A 1 116 ? 19.012 -3.749 -12.134 1.00 85.50 116 THR A N 1
ATOM 811 C CA . THR A 1 116 ? 18.346 -4.239 -10.922 1.00 85.50 116 THR A CA 1
ATOM 812 C C . THR A 1 116 ? 17.064 -3.478 -10.645 1.00 85.50 116 THR A C 1
ATOM 814 O O . THR A 1 116 ? 17.091 -2.256 -10.491 1.00 85.50 116 THR A O 1
ATOM 817 N N . ASP A 1 117 ? 15.968 -4.219 -10.512 1.00 90.06 117 ASP A N 1
ATOM 818 C CA . ASP A 1 117 ? 14.732 -3.718 -9.934 1.00 90.06 117 ASP A CA 1
ATOM 819 C C . ASP A 1 117 ? 14.870 -3.677 -8.413 1.00 90.06 117 ASP A C 1
ATOM 821 O O . ASP A 1 117 ? 15.413 -4.597 -7.800 1.00 90.06 117 ASP A O 1
ATOM 825 N N . PHE A 1 118 ? 14.334 -2.640 -7.785 1.00 90.44 118 PHE A N 1
ATOM 826 C CA . PHE A 1 118 ? 14.236 -2.552 -6.330 1.00 90.44 118 PHE A CA 1
ATOM 827 C C . PHE A 1 118 ? 12.778 -2.559 -5.913 1.00 90.44 118 PHE A C 1
ATOM 829 O O . PHE A 1 118 ? 11.940 -1.959 -6.587 1.00 90.44 118 PHE A O 1
ATOM 836 N N . TYR A 1 119 ? 12.471 -3.243 -4.820 1.00 91.19 119 TYR A N 1
ATOM 837 C CA . TYR A 1 119 ? 11.123 -3.320 -4.289 1.00 91.19 119 TYR A CA 1
ATOM 838 C C . TYR A 1 119 ? 11.117 -3.627 -2.800 1.00 91.19 119 TYR A C 1
ATOM 840 O O . TYR A 1 119 ? 12.005 -4.296 -2.268 1.00 91.19 119 TYR A O 1
ATOM 848 N N . ASP A 1 120 ? 10.069 -3.179 -2.129 1.00 87.81 120 ASP A N 1
ATOM 849 C CA . ASP A 1 120 ? 9.877 -3.433 -0.713 1.00 87.81 120 ASP A CA 1
ATOM 850 C C . ASP A 1 120 ? 8.406 -3.331 -0.313 1.00 87.81 120 ASP A C 1
ATOM 852 O O . ASP A 1 120 ? 7.536 -2.929 -1.091 1.00 87.81 120 ASP A O 1
ATOM 856 N N . VAL A 1 121 ? 8.133 -3.779 0.910 1.00 88.00 121 VAL A N 1
ATOM 857 C CA . VAL A 1 121 ? 6.860 -3.528 1.578 1.00 88.00 121 VAL A CA 1
ATOM 858 C C . VAL A 1 121 ? 7.122 -2.553 2.712 1.00 88.00 121 VAL A C 1
ATOM 860 O O . VAL A 1 121 ? 7.870 -2.865 3.642 1.00 88.00 121 VAL A O 1
ATOM 863 N N . SER A 1 122 ? 6.440 -1.416 2.663 1.00 86.25 122 SER A N 1
ATOM 864 C CA . SER A 1 122 ? 6.554 -0.359 3.657 1.00 86.25 122 SER A CA 1
ATOM 865 C C . SER A 1 122 ? 5.271 -0.238 4.464 1.00 86.25 122 SER A C 1
ATOM 867 O O . SER A 1 122 ? 4.165 -0.163 3.928 1.00 86.25 122 SER A O 1
ATOM 869 N N . ILE A 1 123 ? 5.426 -0.223 5.786 1.00 83.31 123 ILE A N 1
ATOM 870 C CA . ILE A 1 123 ? 4.341 -0.009 6.755 1.00 83.31 123 ILE A CA 1
ATOM 871 C C . ILE A 1 123 ? 4.561 1.281 7.551 1.00 83.31 123 ILE A C 1
ATOM 873 O O . ILE A 1 123 ? 4.073 1.430 8.672 1.00 83.31 123 ILE A O 1
ATOM 877 N N . ILE A 1 124 ? 5.306 2.235 6.979 1.00 81.06 124 ILE A N 1
ATOM 878 C CA . ILE A 1 124 ? 5.548 3.545 7.599 1.00 81.06 124 ILE A CA 1
ATOM 879 C C . ILE A 1 124 ? 4.225 4.267 7.869 1.00 81.06 124 ILE A C 1
ATOM 881 O O . ILE A 1 124 ? 4.113 4.938 8.890 1.00 81.06 124 ILE A O 1
ATOM 885 N N . ALA A 1 125 ? 3.211 4.073 7.020 1.00 82.25 125 ALA A N 1
ATOM 886 C CA . ALA A 1 125 ? 1.847 4.580 7.198 1.00 82.25 125 ALA A CA 1
ATOM 887 C C . ALA A 1 125 ? 0.893 3.562 7.870 1.00 82.25 125 ALA A C 1
ATOM 889 O O . ALA A 1 125 ? -0.329 3.727 7.844 1.00 82.25 125 ALA A O 1
ATOM 890 N N . GLY A 1 126 ? 1.442 2.536 8.524 1.00 85.94 126 GLY A N 1
ATOM 891 C CA . GLY A 1 126 ? 0.709 1.435 9.140 1.00 85.94 126 GLY A CA 1
ATOM 892 C C . GLY A 1 126 ? 0.336 0.348 8.131 1.00 85.94 126 GLY A C 1
ATOM 893 O O . GLY A 1 126 ? 0.967 0.205 7.088 1.00 85.94 126 GLY A O 1
ATOM 894 N N . VAL A 1 127 ? -0.668 -0.466 8.453 1.00 88.00 127 VAL A N 1
ATOM 895 C CA . VAL A 1 127 ? -1.158 -1.528 7.567 1.00 88.00 127 VAL A CA 1
ATOM 896 C C . VAL A 1 127 ? -2.625 -1.847 7.830 1.00 88.00 127 VAL A C 1
ATOM 898 O O . VAL A 1 127 ? -3.074 -1.885 8.971 1.00 88.00 127 VAL A O 1
ATOM 901 N N . SER A 1 128 ? -3.371 -2.133 6.768 1.00 87.88 128 SER A N 1
ATOM 902 C CA . SER A 1 128 ? -4.758 -2.611 6.844 1.00 87.88 128 SER A CA 1
ATOM 903 C C . SER A 1 128 ? -5.048 -3.761 5.877 1.00 87.88 128 SER A C 1
ATOM 905 O O . SER A 1 128 ? -5.848 -4.640 6.183 1.00 87.88 128 SER A O 1
ATOM 907 N N . VAL A 1 129 ? -4.333 -3.819 4.753 1.00 90.06 129 VAL A N 1
ATOM 908 C CA . VAL A 1 129 ? -4.294 -4.976 3.853 1.00 90.06 129 VAL A CA 1
ATOM 909 C C . VAL A 1 129 ? -2.888 -5.585 3.913 1.00 90.06 129 VAL A C 1
ATOM 911 O O . VAL A 1 129 ? -1.929 -4.879 3.603 1.00 90.06 129 VAL A O 1
ATOM 914 N N . PRO A 1 130 ? -2.729 -6.861 4.318 1.00 87.69 130 PRO A N 1
ATOM 915 C CA . PRO A 1 130 ? -1.456 -7.575 4.229 1.00 87.69 130 PRO A CA 1
ATOM 916 C C . PRO A 1 130 ? -0.986 -7.727 2.780 1.00 87.69 130 PRO A C 1
ATOM 918 O O . PRO A 1 130 ? -1.772 -8.091 1.904 1.00 87.69 130 PRO A O 1
ATOM 921 N N . ILE A 1 131 ? 0.300 -7.486 2.529 1.00 89.31 131 ILE A N 1
ATOM 922 C CA . ILE A 1 131 ? 0.886 -7.461 1.181 1.00 89.31 131 ILE A CA 1
ATOM 923 C C . ILE A 1 131 ? 2.074 -8.419 1.132 1.00 89.31 131 ILE A C 1
ATOM 925 O O . ILE A 1 131 ? 2.812 -8.556 2.096 1.00 89.31 131 ILE A O 1
ATOM 929 N N . SER A 1 132 ? 2.303 -9.073 0.000 1.00 89.50 132 SER A N 1
ATOM 930 C CA . SER A 1 132 ? 3.556 -9.789 -0.240 1.00 89.50 132 SER A CA 1
ATOM 931 C C . SER A 1 132 ? 4.017 -9.550 -1.664 1.00 89.50 132 SER A C 1
ATOM 933 O O . SER A 1 132 ? 3.195 -9.623 -2.580 1.00 89.50 132 SER A O 1
ATOM 935 N N . ILE A 1 133 ? 5.314 -9.339 -1.859 1.00 89.62 133 ILE A N 1
ATOM 936 C CA . ILE A 1 133 ? 5.924 -9.278 -3.191 1.00 89.62 133 ILE A CA 1
ATOM 937 C C . ILE A 1 133 ? 6.715 -10.570 -3.400 1.00 89.62 133 ILE A C 1
ATOM 939 O O . ILE A 1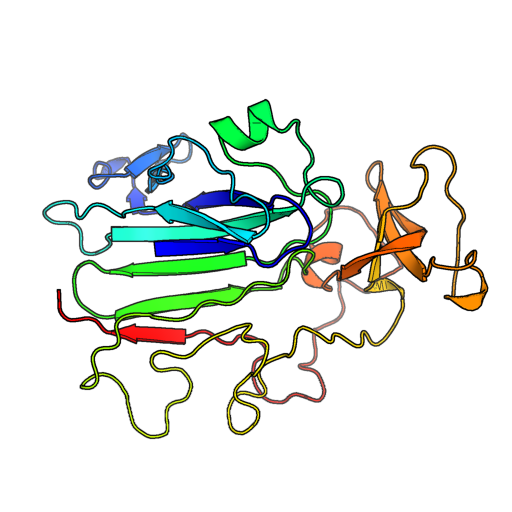 133 ? 7.327 -11.100 -2.477 1.00 89.62 133 ILE A O 1
ATOM 943 N N . THR A 1 134 ? 6.658 -11.149 -4.594 1.00 87.81 134 THR A N 1
ATOM 944 C CA . THR A 1 134 ? 7.441 -12.341 -4.941 1.00 87.81 134 THR A CA 1
ATOM 945 C C . THR A 1 134 ? 7.867 -12.230 -6.401 1.00 87.81 134 THR A C 1
ATOM 947 O O . THR A 1 134 ? 6.993 -12.189 -7.273 1.00 87.81 134 THR A O 1
ATOM 950 N N . PRO A 1 135 ? 9.177 -12.154 -6.694 1.00 86.88 135 PRO A N 1
ATOM 951 C CA . PRO A 1 135 ? 9.667 -12.228 -8.063 1.00 86.88 135 PRO A CA 1
ATOM 952 C C . PRO A 1 135 ? 9.345 -13.596 -8.674 1.00 86.88 135 PRO A C 1
ATOM 954 O O . PRO A 1 135 ? 9.663 -14.632 -8.096 1.00 86.88 135 PRO A O 1
ATOM 957 N N . ASN A 1 136 ? 8.723 -13.604 -9.855 1.00 84.06 136 ASN A N 1
ATOM 958 C CA . ASN A 1 136 ? 8.437 -14.842 -10.594 1.00 84.06 136 ASN A CA 1
ATOM 959 C C . ASN A 1 136 ? 9.579 -15.245 -11.536 1.00 84.06 136 ASN A C 1
ATOM 961 O O . ASN A 1 136 ? 9.703 -16.416 -11.886 1.00 84.06 136 ASN A O 1
ATOM 965 N N . THR A 1 137 ? 10.396 -14.276 -11.945 1.00 79.75 137 THR A N 1
ATOM 966 C CA . THR A 1 137 ? 11.586 -14.483 -12.769 1.00 79.75 137 THR A CA 1
ATOM 967 C C . THR A 1 137 ? 12.759 -13.917 -11.995 1.00 79.75 137 THR A C 1
ATOM 969 O O . THR A 1 137 ? 12.768 -12.733 -11.669 1.00 79.75 137 THR A O 1
ATOM 972 N N . VAL A 1 138 ? 13.718 -14.776 -11.675 1.00 73.62 138 VAL A N 1
ATOM 973 C CA . VAL A 1 138 ? 14.932 -14.414 -10.949 1.00 73.62 138 VAL A CA 1
ATOM 974 C C . VAL A 1 138 ? 16.105 -14.780 -11.835 1.00 73.62 138 VAL A C 1
ATOM 976 O O . VAL A 1 138 ? 16.241 -15.942 -12.221 1.00 73.62 138 VAL A O 1
ATOM 979 N N . ASP A 1 139 ? 16.950 -13.806 -12.159 1.00 70.12 139 ASP A N 1
ATOM 980 C CA . ASP A 1 139 ? 18.230 -14.118 -12.775 1.00 70.12 139 ASP A CA 1
ATOM 981 C C . ASP A 1 139 ? 19.117 -14.799 -11.726 1.00 70.12 139 ASP A C 1
ATOM 983 O O . ASP A 1 139 ? 19.622 -14.164 -10.796 1.00 70.12 139 ASP A O 1
ATOM 987 N N . SER A 1 140 ? 19.303 -16.113 -11.864 1.00 63.97 140 SER A N 1
ATOM 988 C CA . SER A 1 140 ? 20.110 -16.917 -10.942 1.00 63.97 140 SER A CA 1
ATOM 989 C C . SER A 1 140 ? 21.566 -16.456 -10.850 1.00 63.97 140 SER A C 1
ATOM 991 O O . SER A 1 140 ? 22.238 -16.792 -9.881 1.00 63.97 140 SER A O 1
ATOM 993 N N . THR A 1 141 ? 22.062 -15.685 -11.826 1.00 63.88 141 THR A N 1
ATOM 994 C CA . THR A 1 141 ? 23.413 -15.105 -11.778 1.00 63.88 141 THR A CA 1
ATOM 995 C C . THR A 1 141 ? 23.509 -13.889 -10.853 1.00 63.88 141 THR A C 1
ATOM 997 O O . THR A 1 141 ? 24.600 -13.570 -10.384 1.00 63.88 141 THR A O 1
ATOM 1000 N N . ASN A 1 142 ? 22.374 -13.263 -10.520 1.00 60.81 142 ASN A N 1
ATOM 1001 C CA . ASN A 1 142 ? 22.274 -12.132 -9.592 1.00 60.81 142 ASN A CA 1
ATOM 1002 C C . ASN A 1 142 ? 21.858 -12.551 -8.170 1.00 60.81 142 ASN A C 1
ATOM 1004 O O . ASN A 1 142 ? 21.795 -11.711 -7.269 1.00 60.81 142 ASN A O 1
ATOM 1008 N N . VAL A 1 143 ? 21.598 -13.842 -7.937 1.00 65.00 143 VAL A N 1
ATOM 1009 C CA . VAL A 1 143 ? 21.346 -14.372 -6.591 1.00 65.00 143 VAL A CA 1
ATOM 1010 C C . VAL A 1 143 ? 22.686 -14.546 -5.883 1.00 65.00 143 VAL A C 1
ATOM 1012 O O . VAL A 1 143 ? 23.394 -15.538 -6.054 1.00 65.00 143 VAL A O 1
ATOM 1015 N N . VAL A 1 144 ? 23.055 -13.558 -5.071 1.00 66.62 144 VAL A N 1
ATOM 1016 C CA . VAL A 1 144 ? 24.262 -13.640 -4.243 1.00 66.62 144 VAL A CA 1
ATOM 1017 C C . VAL A 1 144 ? 23.989 -14.592 -3.080 1.00 66.62 144 VAL A C 1
ATOM 1019 O O . VAL A 1 144 ? 23.150 -14.319 -2.222 1.00 66.62 144 VAL A O 1
ATOM 1022 N N . THR A 1 145 ? 24.703 -15.720 -3.042 1.00 70.19 145 THR A N 1
ATOM 1023 C CA . THR A 1 145 ? 24.583 -16.704 -1.953 1.00 70.19 145 THR A CA 1
ATOM 1024 C C . THR A 1 145 ? 24.788 -16.022 -0.598 1.00 70.19 145 THR A C 1
ATOM 1026 O O . THR A 1 145 ? 25.796 -15.354 -0.385 1.00 70.19 145 THR A O 1
ATOM 1029 N N . GLY A 1 146 ? 23.830 -16.190 0.317 1.00 67.69 146 GLY A N 1
ATOM 1030 C CA . GLY A 1 146 ? 23.875 -15.596 1.657 1.00 67.69 146 GLY A CA 1
ATOM 1031 C C . GLY A 1 146 ? 23.434 -14.130 1.744 1.00 67.69 146 GLY A C 1
ATOM 1032 O O . GLY A 1 146 ? 23.440 -13.587 2.845 1.00 67.69 146 GLY A O 1
ATOM 1033 N N . ASN A 1 147 ? 23.032 -13.489 0.638 1.00 72.38 147 ASN A N 1
ATOM 1034 C CA . ASN A 1 147 ? 22.413 -12.164 0.670 1.00 72.38 147 ASN A CA 1
ATOM 1035 C C . ASN A 1 147 ? 20.878 -12.289 0.674 1.00 72.38 147 ASN A C 1
ATOM 1037 O O . ASN A 1 147 ? 20.286 -12.527 -0.380 1.00 72.38 147 ASN A O 1
ATOM 1041 N N . PRO A 1 148 ? 20.207 -12.079 1.815 1.00 67.69 148 PRO A N 1
ATOM 1042 C CA . PRO A 1 148 ? 18.755 -12.232 1.906 1.00 67.69 148 PRO A CA 1
ATOM 1043 C C . PRO A 1 148 ? 17.969 -11.081 1.250 1.00 67.69 148 PRO A C 1
ATOM 1045 O O . PRO A 1 148 ? 16.747 -11.149 1.136 1.00 67.69 148 PRO A O 1
ATOM 1048 N N . TYR A 1 149 ? 18.652 -10.019 0.808 1.00 72.06 149 TYR A N 1
ATOM 1049 C CA . TYR A 1 149 ? 18.048 -8.905 0.074 1.00 72.06 149 TYR A CA 1
ATOM 1050 C C . TYR A 1 149 ? 18.004 -9.137 -1.444 1.00 72.06 149 TYR A C 1
ATOM 1052 O O . TYR A 1 149 ? 17.349 -8.371 -2.151 1.00 72.06 149 TYR A O 1
ATOM 1060 N N . ALA A 1 150 ? 18.687 -10.171 -1.952 1.00 79.50 150 ALA A N 1
ATOM 1061 C CA . ALA A 1 150 ? 18.702 -10.509 -3.371 1.00 79.50 150 ALA A CA 1
ATOM 1062 C C . ALA A 1 150 ? 17.474 -11.359 -3.737 1.00 79.50 150 ALA A C 1
ATOM 1064 O O . ALA A 1 150 ? 17.372 -12.518 -3.340 1.00 79.50 150 ALA A O 1
ATOM 1065 N N . CYS A 1 151 ? 16.551 -10.784 -4.510 1.00 79.19 151 CYS A N 1
ATOM 1066 C CA . CYS A 1 151 ? 15.331 -11.434 -4.998 1.00 79.19 151 CYS A CA 1
ATOM 1067 C C . CYS A 1 151 ? 14.459 -12.063 -3.892 1.00 79.19 151 CYS A C 1
ATOM 1069 O O . CYS A 1 151 ? 13.852 -13.117 -4.088 1.00 79.19 151 CYS A O 1
ATOM 1071 N N . GLY A 1 152 ? 14.393 -11.413 -2.725 1.00 79.69 152 GLY A N 1
ATOM 1072 C CA . GLY A 1 152 ? 13.576 -11.855 -1.598 1.00 79.69 152 GLY A CA 1
ATOM 1073 C C . GLY A 1 152 ? 12.064 -11.698 -1.821 1.00 79.69 152 GLY A C 1
ATOM 1074 O O . GLY A 1 152 ? 11.597 -11.209 -2.854 1.00 79.69 152 GLY A O 1
ATOM 1075 N N . ASN A 1 153 ? 11.290 -12.098 -0.811 1.00 80.88 153 ASN A N 1
ATOM 1076 C CA . ASN A 1 153 ? 9.827 -12.040 -0.786 1.00 80.88 153 ASN A CA 1
ATOM 1077 C C . ASN A 1 153 ? 9.299 -11.260 0.445 1.00 80.88 153 ASN A C 1
ATOM 1079 O O . ASN A 1 153 ? 8.848 -11.859 1.428 1.00 80.88 153 ASN A O 1
ATOM 1083 N N . PRO A 1 154 ? 9.345 -9.915 0.436 1.00 81.38 154 PRO A N 1
ATOM 1084 C CA . PRO A 1 154 ? 8.967 -9.098 1.574 1.00 81.38 154 PRO A CA 1
ATOM 1085 C C . PRO A 1 154 ? 7.463 -9.241 1.821 1.00 81.38 154 PRO A C 1
ATOM 1087 O O . PRO A 1 154 ? 6.666 -9.363 0.885 1.00 81.38 154 PRO A O 1
ATOM 1090 N N . GLY A 1 155 ? 7.076 -9.278 3.097 1.00 80.00 155 GLY A N 1
ATOM 1091 C CA . GLY A 1 155 ? 5.687 -9.509 3.501 1.00 80.00 155 GLY A CA 1
ATOM 1092 C C . GLY A 1 155 ? 5.168 -10.926 3.214 1.00 80.00 155 GLY A C 1
ATOM 1093 O O . GLY A 1 155 ? 3.966 -11.172 3.297 1.00 80.00 155 GLY A O 1
ATOM 1094 N N . SER A 1 156 ? 6.032 -11.886 2.865 1.00 77.75 156 SER A N 1
ATOM 1095 C CA . SER A 1 156 ? 5.636 -13.295 2.761 1.00 77.75 156 SER A CA 1
ATOM 1096 C C . SER A 1 156 ? 5.048 -13.802 4.090 1.00 77.75 156 SER A C 1
ATOM 1098 O O . SER A 1 156 ? 5.596 -13.498 5.151 1.00 77.75 156 SER A O 1
ATOM 1100 N N . PRO A 1 157 ? 3.978 -14.629 4.073 1.00 66.31 157 PRO A N 1
ATOM 1101 C CA . PRO A 1 157 ? 3.462 -15.271 5.286 1.00 66.31 157 PRO A CA 1
ATOM 1102 C C . PRO A 1 157 ? 4.485 -16.218 5.934 1.00 66.31 157 PRO A C 1
ATOM 1104 O O . PRO A 1 157 ? 4.382 -16.496 7.124 1.00 66.31 157 PRO A O 1
ATOM 1107 N N . ASN A 1 158 ? 5.471 -16.679 5.157 1.00 64.75 158 ASN A N 1
ATOM 1108 C CA . ASN A 1 158 ? 6.647 -17.402 5.628 1.00 64.75 158 ASN A CA 1
ATOM 1109 C C . ASN A 1 158 ? 7.868 -16.491 5.421 1.00 64.75 158 ASN A C 1
ATOM 1111 O O . ASN A 1 158 ? 8.525 -16.605 4.380 1.00 64.75 158 ASN A O 1
ATOM 1115 N N . PRO A 1 159 ? 8.113 -15.521 6.315 1.00 62.81 159 PRO A N 1
ATOM 1116 C CA . PRO A 1 159 ? 9.270 -14.645 6.196 1.00 62.81 159 PRO A CA 1
ATOM 1117 C C . PRO A 1 159 ? 10.574 -15.437 6.355 1.00 62.81 159 PRO A C 1
ATOM 1119 O O . PRO A 1 159 ? 10.593 -16.462 7.040 1.00 62.81 159 PRO A O 1
ATOM 1122 N N . ASP A 1 160 ? 11.676 -14.950 5.775 1.00 56.91 160 ASP A N 1
ATOM 1123 C CA . ASP A 1 160 ? 13.007 -15.429 6.165 1.00 56.91 160 ASP A CA 1
ATOM 1124 C C . ASP A 1 160 ? 13.269 -15.006 7.620 1.00 56.91 160 ASP A C 1
ATOM 1126 O O . ASP A 1 160 ? 13.541 -13.840 7.931 1.00 56.91 160 ASP A O 1
ATOM 1130 N N . THR A 1 161 ? 13.118 -15.970 8.525 1.00 52.84 161 THR A N 1
ATOM 1131 C CA . THR A 1 161 ? 13.299 -15.800 9.967 1.00 52.84 161 THR A CA 1
ATOM 1132 C C . THR A 1 161 ? 14.759 -15.910 10.398 1.00 52.84 161 THR A C 1
ATOM 1134 O O . THR A 1 161 ? 15.067 -15.581 11.542 1.00 52.84 161 THR A O 1
ATOM 1137 N N . ALA A 1 162 ? 15.660 -16.363 9.520 1.00 51.66 162 ALA A N 1
ATOM 1138 C CA . ALA A 1 162 ? 17.041 -16.663 9.876 1.00 51.66 162 ALA A CA 1
ATOM 1139 C C . ALA A 1 162 ? 17.983 -15.459 9.723 1.00 51.66 162 ALA A C 1
ATOM 1141 O O . ALA A 1 162 ? 19.010 -15.414 10.397 1.00 51.66 162 ALA A O 1
ATOM 1142 N N . THR A 1 163 ? 17.662 -14.491 8.857 1.00 53.25 163 THR A N 1
ATOM 1143 C CA . THR A 1 163 ? 18.618 -13.434 8.470 1.00 53.25 163 THR A CA 1
ATOM 1144 C C . THR A 1 163 ? 18.090 -12.003 8.597 1.00 53.25 163 THR A C 1
ATOM 1146 O O . THR A 1 163 ? 18.811 -11.137 9.087 1.00 53.25 163 THR A O 1
ATOM 1149 N N . LEU A 1 164 ? 16.843 -11.733 8.194 1.00 55.69 164 LEU A N 1
ATOM 1150 C CA . LEU A 1 164 ? 16.294 -10.369 8.130 1.00 55.69 164 LEU A CA 1
ATOM 1151 C C . LEU A 1 164 ? 15.281 -10.042 9.225 1.00 55.69 164 LEU A C 1
ATOM 1153 O O . LEU A 1 164 ? 14.847 -8.897 9.327 1.00 55.69 164 LEU A O 1
ATOM 1157 N N . GLY A 1 165 ? 14.896 -11.028 10.042 1.00 49.19 165 GLY A N 1
ATOM 1158 C CA . GLY A 1 165 ? 13.842 -10.851 11.044 1.00 49.19 165 GLY A CA 1
ATOM 1159 C C . GLY A 1 165 ? 12.505 -10.445 10.416 1.00 49.19 165 GLY A C 1
ATOM 1160 O O . GLY A 1 165 ? 11.746 -9.690 11.025 1.00 49.19 165 GLY A O 1
ATOM 1161 N N . ALA A 1 166 ? 12.238 -10.885 9.180 1.00 52.19 166 ALA A N 1
ATOM 1162 C CA . ALA A 1 166 ? 11.105 -10.395 8.408 1.00 52.19 166 ALA A CA 1
ATOM 1163 C C . ALA A 1 166 ? 9.769 -10.699 9.115 1.00 52.19 166 ALA A C 1
ATOM 1165 O O . ALA A 1 166 ? 9.557 -11.759 9.708 1.00 52.19 166 ALA A O 1
ATOM 1166 N N . SER A 1 167 ? 8.879 -9.709 9.095 1.00 53.88 167 SER A N 1
ATOM 1167 C CA . SER A 1 167 ? 7.653 -9.690 9.886 1.00 53.88 167 SER A CA 1
ATOM 1168 C C . SER A 1 167 ? 6.608 -10.636 9.302 1.00 53.88 167 SER A C 1
ATOM 1170 O O . SER A 1 167 ? 6.231 -10.520 8.138 1.00 53.88 167 SER A O 1
ATOM 1172 N N . SER A 1 168 ? 6.092 -11.552 10.122 1.00 65.38 168 SER A N 1
ATOM 1173 C CA . SER A 1 168 ? 4.811 -12.193 9.822 1.00 65.38 168 SER A CA 1
ATOM 1174 C C . SER A 1 168 ? 3.688 -11.157 9.946 1.00 65.38 168 SER A C 1
ATOM 1176 O O . SER A 1 168 ? 3.770 -10.252 10.778 1.00 65.38 168 SER A O 1
ATOM 1178 N N . TRP A 1 169 ? 2.596 -11.326 9.199 1.00 75.69 169 TRP A N 1
ATOM 1179 C CA . TRP A 1 169 ? 1.392 -10.498 9.361 1.00 75.69 169 TRP A CA 1
ATOM 1180 C C . TRP A 1 169 ? 0.614 -10.775 10.665 1.00 75.69 169 TRP A C 1
ATOM 1182 O O . TRP A 1 169 ? -0.417 -10.154 10.912 1.00 75.69 169 TRP A O 1
ATOM 1192 N N . GLY A 1 170 ? 1.109 -11.676 11.525 1.00 73.75 170 GLY A N 1
ATOM 1193 C CA . GLY A 1 170 ? 0.612 -11.918 12.883 1.00 73.75 170 GLY A CA 1
ATOM 1194 C C . GLY A 1 170 ? 1.122 -10.872 13.877 1.00 73.75 170 GLY A C 1
ATOM 1195 O O . GLY A 1 170 ? 1.904 -11.186 14.774 1.00 73.75 170 GLY A O 1
ATOM 1196 N N . LEU A 1 171 ? 0.716 -9.616 13.694 1.00 76.44 171 LEU A N 1
ATOM 1197 C CA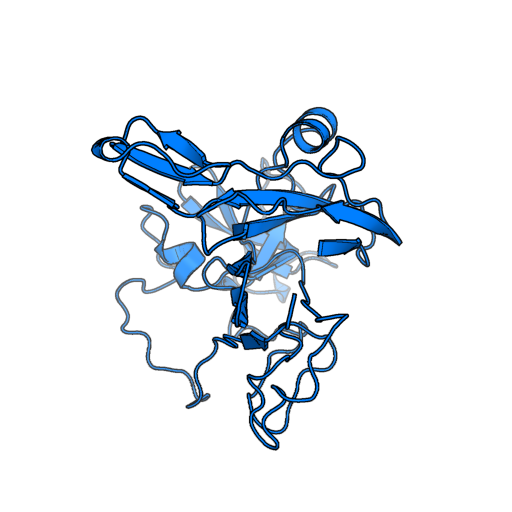 . LEU A 1 171 ? 1.203 -8.492 14.492 1.00 76.44 171 LEU A CA 1
ATOM 1198 C C . LEU A 1 171 ? 0.682 -8.551 15.937 1.00 76.44 171 LEU A C 1
ATOM 1200 O O . LEU A 1 171 ? -0.517 -8.674 16.179 1.00 76.44 171 LEU A O 1
ATOM 1204 N N . THR A 1 172 ? 1.594 -8.404 16.903 1.00 76.81 172 THR A N 1
ATOM 1205 C CA . THR A 1 172 ? 1.273 -8.259 18.333 1.00 76.81 172 THR A CA 1
ATOM 1206 C C . THR A 1 172 ? 1.736 -6.878 18.794 1.00 76.81 172 THR A C 1
ATOM 1208 O O . THR A 1 172 ? 2.890 -6.730 19.199 1.00 76.81 172 THR A O 1
ATOM 1211 N N . PRO A 1 173 ? 0.898 -5.834 18.662 1.00 76.88 173 PRO A N 1
ATOM 1212 C CA . PRO A 1 173 ? 1.299 -4.492 19.054 1.00 76.88 173 PRO A CA 1
ATOM 1213 C C . PRO A 1 173 ? 1.503 -4.396 20.575 1.00 76.88 173 PRO A C 1
ATOM 1215 O O . PRO A 1 173 ? 0.826 -5.098 21.331 1.00 76.88 173 PRO A O 1
ATOM 1218 N N . PRO A 1 174 ? 2.379 -3.492 21.048 1.00 74.44 174 PRO A N 1
ATOM 1219 C CA . PRO A 1 174 ? 2.661 -3.334 22.476 1.00 74.44 174 PRO A CA 1
ATOM 1220 C C . PRO A 1 174 ? 1.483 -2.736 23.261 1.00 74.44 174 PRO A C 1
ATOM 1222 O O . PRO A 1 174 ? 1.445 -2.835 24.486 1.00 74.44 174 PRO A O 1
ATOM 1225 N N . SER A 1 175 ? 0.524 -2.105 22.580 1.00 83.94 175 SER A N 1
ATOM 1226 C CA . SER A 1 175 ? -0.683 -1.552 23.190 1.00 83.94 175 SER A CA 1
ATOM 1227 C C . SER A 1 175 ? -1.823 -1.411 22.178 1.00 83.94 175 SER A C 1
ATOM 1229 O O . SER A 1 175 ? -1.640 -1.527 20.963 1.00 83.94 175 SER A O 1
ATOM 1231 N N . ASN A 1 176 ? -3.018 -1.126 22.690 1.00 88.31 176 ASN A N 1
ATOM 1232 C CA . ASN A 1 176 ? -4.224 -0.949 21.886 1.00 88.31 176 ASN A CA 1
ATOM 1233 C C . ASN A 1 176 ? -4.213 0.311 21.011 1.00 88.31 176 ASN A C 1
ATOM 1235 O O . ASN A 1 176 ? -4.896 0.331 19.992 1.00 88.31 176 ASN A O 1
ATOM 1239 N N . VAL A 1 177 ? -3.403 1.328 21.332 1.00 87.62 177 VAL A N 1
ATOM 1240 C CA . VAL A 1 177 ? -3.350 2.564 20.528 1.00 87.62 177 VAL A CA 1
ATOM 1241 C C . VAL A 1 177 ? -2.798 2.344 19.115 1.00 87.62 177 VAL A C 1
ATOM 1243 O O . VAL A 1 177 ? -3.054 3.135 18.213 1.00 87.62 177 VAL A O 1
ATOM 1246 N N . TYR A 1 178 ? -2.091 1.233 18.899 1.00 88.00 178 TYR A N 1
ATOM 1247 C CA . TYR A 1 178 ? -1.627 0.798 17.583 1.00 88.00 178 TYR A CA 1
ATOM 1248 C C . TYR A 1 178 ? -2.692 0.045 16.789 1.00 88.00 178 TYR A C 1
ATOM 1250 O O . TYR A 1 178 ? -2.488 -0.221 15.613 1.00 88.00 178 TYR A O 1
ATOM 1258 N N . GLN A 1 179 ? -3.812 -0.352 17.389 1.00 92.19 179 GLN A N 1
ATOM 1259 C CA . GLN A 1 179 ? -4.871 -1.045 16.661 1.00 92.19 179 GLN A CA 1
ATOM 1260 C C . GLN A 1 179 ? -5.706 -0.014 15.912 1.00 92.19 179 GLN A C 1
ATOM 1262 O O . GLN A 1 179 ? -6.153 0.971 16.495 1.00 92.19 179 GLN A O 1
ATOM 1267 N N . TRP A 1 180 ? -5.951 -0.251 14.629 1.00 92.94 180 TRP A N 1
ATOM 1268 C CA . TRP A 1 180 ? -6.967 0.478 13.887 1.00 92.94 180 TRP A CA 1
ATOM 1269 C C . TRP A 1 180 ? -8.247 -0.350 13.845 1.00 92.94 180 TRP A C 1
ATOM 1271 O O . TRP A 1 180 ? -8.235 -1.533 13.491 1.00 92.94 180 TRP A O 1
ATOM 1281 N N . VAL A 1 181 ? -9.360 0.273 14.221 1.00 93.69 181 VAL A N 1
ATOM 1282 C CA . VAL A 1 181 ? -10.661 -0.393 14.314 1.00 93.69 181 VAL A CA 1
ATOM 1283 C C . VAL A 1 181 ? -11.694 0.289 13.433 1.00 93.69 181 VAL A C 1
ATOM 1285 O O . VAL A 1 181 ? -11.690 1.507 13.280 1.00 93.69 181 VAL A O 1
ATOM 1288 N N . THR A 1 182 ? -12.626 -0.497 12.901 1.00 92.25 182 THR A N 1
ATOM 1289 C CA . THR A 1 182 ? -13.831 0.022 12.249 1.00 92.25 182 THR A CA 1
ATOM 1290 C C . THR A 1 182 ? -14.995 -0.110 13.231 1.00 92.25 182 THR A C 1
ATOM 1292 O O . THR A 1 182 ? -15.418 -1.237 13.520 1.00 92.25 182 THR A O 1
ATOM 1295 N N . PRO A 1 183 ? -15.502 0.996 13.805 1.00 93.31 183 PRO A N 1
ATOM 1296 C CA . PRO A 1 183 ? -16.632 0.940 14.720 1.00 93.31 183 PRO A CA 1
ATOM 1297 C C . PRO A 1 183 ? -17.917 0.584 13.952 1.00 93.31 183 PRO A C 1
ATOM 1299 O O . PRO A 1 183 ? -18.060 0.969 12.790 1.00 93.31 183 PRO A O 1
ATOM 1302 N N . PRO A 1 184 ? -18.899 -0.081 14.589 1.00 92.00 184 PRO A N 1
ATOM 1303 C CA . PRO A 1 184 ? -20.189 -0.373 13.955 1.00 92.00 184 PRO A CA 1
ATOM 1304 C C . PRO A 1 184 ? -20.960 0.881 13.513 1.00 92.00 184 PRO A C 1
ATOM 1306 O O . PRO A 1 184 ? -21.802 0.809 12.623 1.00 92.00 184 PRO A O 1
ATOM 1309 N N . SER A 1 185 ? -20.697 2.029 14.150 1.00 90.38 185 SER A N 1
ATOM 1310 C CA . SER A 1 185 ? -21.279 3.322 13.799 1.00 90.38 185 SER A CA 1
ATOM 1311 C C . SER A 1 185 ? -20.300 4.459 14.072 1.00 90.38 185 SER A C 1
ATOM 1313 O O . SER A 1 185 ? -19.749 4.564 15.164 1.00 90.38 185 SER A O 1
ATOM 1315 N N . LEU A 1 186 ? -20.139 5.361 13.101 1.00 88.50 186 LEU A N 1
ATOM 1316 C CA . LEU A 1 186 ? -19.363 6.595 13.268 1.00 88.50 186 LEU A CA 1
ATOM 1317 C C . LEU A 1 186 ? -20.137 7.703 14.002 1.00 88.50 186 LEU A C 1
ATOM 1319 O O . LEU A 1 186 ? -19.527 8.682 14.430 1.00 88.50 186 LEU A O 1
ATOM 1323 N N . THR A 1 187 ? -21.459 7.575 14.151 1.00 90.94 187 THR A N 1
ATOM 1324 C CA . THR A 1 187 ? -22.309 8.559 14.849 1.00 90.94 187 THR A CA 1
ATOM 1325 C C . THR A 1 187 ? -22.570 8.195 16.309 1.00 90.94 187 THR A C 1
ATOM 1327 O O . THR A 1 187 ? -22.983 9.052 17.085 1.00 90.94 187 THR A O 1
ATOM 1330 N N . SER A 1 188 ? -22.309 6.946 16.704 1.00 92.88 188 SER A N 1
ATOM 1331 C CA . SER A 1 188 ? -22.469 6.454 18.074 1.00 92.88 188 SER A CA 1
ATOM 1332 C C . SER A 1 188 ? -21.255 5.612 18.458 1.00 92.88 188 SER A C 1
ATOM 1334 O O . SER A 1 188 ? -21.247 4.390 18.334 1.00 92.88 188 SER A O 1
ATOM 1336 N N . LEU A 1 189 ? -20.188 6.300 18.865 1.00 95.50 189 LEU A N 1
ATOM 1337 C CA . LEU A 1 189 ? -18.928 5.671 19.247 1.00 95.50 189 LEU A CA 1
ATOM 1338 C C . LEU A 1 189 ? -18.970 5.221 20.709 1.00 95.50 189 LEU A C 1
ATOM 1340 O O . LEU A 1 189 ? -19.323 6.000 21.593 1.00 95.50 189 LEU A O 1
ATOM 1344 N N . THR A 1 190 ? -18.539 3.990 20.971 1.00 96.38 190 THR A N 1
ATOM 1345 C CA . THR A 1 190 ? -18.271 3.498 22.327 1.00 96.38 190 THR A CA 1
ATOM 1346 C C . THR A 1 190 ? -16.797 3.710 22.642 1.00 96.38 190 THR A C 1
ATOM 1348 O O . THR A 1 190 ? -15.948 3.075 22.026 1.00 96.38 190 THR A O 1
ATOM 1351 N N . THR A 1 191 ? -16.477 4.606 23.574 1.00 95.75 191 THR A N 1
ATOM 1352 C CA . THR A 1 191 ? -15.094 4.841 24.022 1.00 95.75 191 THR A CA 1
ATOM 1353 C C . THR A 1 191 ? -14.563 3.664 24.830 1.00 95.75 191 THR A C 1
ATOM 1355 O O . THR A 1 191 ? -15.325 3.008 25.539 1.00 95.75 191 THR A O 1
ATOM 1358 N N . CYS A 1 192 ? -13.254 3.437 24.791 1.00 95.75 192 CYS A N 1
ATOM 1359 C CA . CYS A 1 192 ? -12.611 2.357 25.533 1.00 95.75 192 CYS A CA 1
ATOM 1360 C C . CYS A 1 192 ? -11.202 2.744 25.986 1.00 95.75 192 CYS A C 1
ATOM 1362 O O . CYS A 1 192 ? -10.623 3.703 25.491 1.00 95.75 192 CYS A O 1
ATOM 1364 N N . THR A 1 193 ? -10.662 1.968 26.924 1.00 91.38 193 THR A N 1
ATOM 1365 C CA . THR A 1 193 ? -9.253 2.035 27.357 1.00 91.38 193 THR A CA 1
ATOM 1366 C C . THR A 1 193 ? -8.575 0.660 27.355 1.00 91.38 193 THR A C 1
ATOM 1368 O O . THR A 1 193 ? -7.382 0.541 27.612 1.00 91.38 193 THR A O 1
ATOM 1371 N N . SER A 1 194 ? -9.335 -0.411 27.102 1.00 93.88 194 SER A N 1
ATOM 1372 C CA . SER A 1 194 ? -8.855 -1.795 27.055 1.00 93.88 194 SER A CA 1
ATOM 1373 C C . SER A 1 194 ? -9.849 -2.687 26.306 1.00 93.88 194 SER A C 1
ATOM 1375 O O . SER A 1 194 ? -11.021 -2.335 26.160 1.00 93.88 194 SER A O 1
ATOM 1377 N N . ASN A 1 195 ? -9.402 -3.862 25.854 1.00 93.81 195 ASN A N 1
ATOM 1378 C CA . ASN A 1 195 ? -10.246 -4.790 25.085 1.00 93.81 195 ASN A CA 1
ATOM 1379 C C . ASN A 1 195 ? -11.420 -5.344 25.898 1.00 93.81 195 ASN A C 1
ATOM 1381 O O . ASN A 1 195 ? -12.471 -5.626 25.336 1.00 93.81 195 ASN A O 1
ATOM 1385 N N . SER A 1 196 ? -11.272 -5.463 27.220 1.00 95.06 196 SER A N 1
ATOM 1386 C CA . SER A 1 196 ? -12.336 -5.944 28.108 1.00 95.06 196 SER A CA 1
ATOM 1387 C C . SER A 1 196 ? -1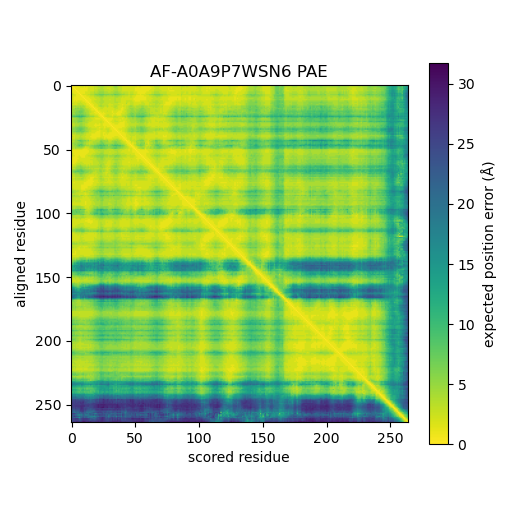3.498 -4.959 28.257 1.00 95.06 196 SER A C 1
ATOM 1389 O O . SER A 1 196 ? -14.574 -5.362 28.687 1.00 95.06 196 SER A O 1
ATOM 1391 N N . ALA A 1 197 ? -13.305 -3.687 27.891 1.00 94.81 197 ALA A N 1
ATOM 1392 C CA . ALA A 1 197 ? -14.373 -2.691 27.864 1.00 94.81 197 ALA A CA 1
ATOM 1393 C C . ALA A 1 197 ? -15.267 -2.809 26.617 1.00 94.81 197 ALA A C 1
ATOM 1395 O O . ALA A 1 197 ? -16.303 -2.148 26.548 1.00 94.81 197 ALA A O 1
ATOM 1396 N N . CYS A 1 198 ? -14.871 -3.620 25.630 1.00 97.38 198 CYS A N 1
ATOM 1397 C CA . CYS A 1 198 ? -15.568 -3.705 24.358 1.00 97.38 198 CYS A CA 1
ATOM 1398 C C . CYS A 1 198 ? -16.589 -4.846 24.298 1.00 97.38 198 CYS A C 1
ATOM 1400 O O . CYS A 1 198 ? -16.391 -5.898 24.912 1.00 97.38 198 CYS A O 1
ATOM 1402 N N . PRO A 1 199 ? -17.689 -4.661 23.539 1.00 96.44 199 PRO A N 1
ATOM 1403 C CA . PRO A 1 199 ? -18.632 -5.734 23.257 1.00 96.44 199 PRO A CA 1
ATOM 1404 C C . PRO A 1 199 ? -17.951 -6.956 22.630 1.00 96.44 199 PRO A C 1
ATOM 1406 O O . PRO A 1 199 ? -16.894 -6.854 22.007 1.00 96.44 199 PRO A O 1
ATOM 1409 N N . SER A 1 200 ? -18.598 -8.117 22.743 1.00 94.62 200 SER A N 1
ATOM 1410 C CA . SER A 1 200 ? -18.089 -9.363 22.160 1.00 94.62 200 SER A CA 1
ATOM 1411 C C . SER A 1 200 ? -17.771 -9.208 20.666 1.00 94.62 200 SER A C 1
ATOM 1413 O O . SER A 1 200 ? -18.567 -8.654 19.906 1.00 94.62 200 SER A O 1
ATOM 1415 N N . GLY A 1 201 ? -16.593 -9.688 20.257 1.00 93.19 201 GLY A N 1
ATOM 1416 C CA . GLY A 1 201 ? -16.099 -9.600 18.879 1.00 93.19 201 GLY A CA 1
ATOM 1417 C C . GLY A 1 201 ? -15.462 -8.258 18.499 1.00 93.19 201 GLY A C 1
ATOM 1418 O O . GLY A 1 201 ? -14.951 -8.138 17.387 1.00 93.19 201 GLY A O 1
ATOM 1419 N N . GLN A 1 202 ? -15.458 -7.269 19.396 1.00 96.31 202 GLN A N 1
ATOM 1420 C CA . GLN A 1 202 ? -14.780 -5.990 19.199 1.00 96.31 202 GLN A CA 1
ATOM 1421 C C . GLN A 1 202 ? -13.509 -5.900 20.047 1.00 96.31 202 GLN A C 1
ATOM 1423 O O . GLN A 1 202 ? -13.365 -6.564 21.072 1.00 96.31 202 GLN A O 1
ATOM 1428 N N . THR A 1 203 ? -12.592 -5.046 19.611 1.00 96.19 203 THR A N 1
ATOM 1429 C CA . THR A 1 203 ? -11.367 -4.690 20.326 1.00 96.19 203 THR A CA 1
ATOM 1430 C C . THR A 1 203 ? -11.328 -3.185 20.549 1.00 96.19 203 THR A C 1
ATOM 1432 O O . THR A 1 203 ? -12.020 -2.431 19.858 1.00 96.19 203 THR A O 1
ATOM 1435 N N . CYS A 1 204 ? -10.528 -2.751 21.517 1.00 96.75 204 CYS A N 1
ATOM 1436 C CA . CYS A 1 204 ? -10.281 -1.336 21.725 1.00 96.75 204 CYS A CA 1
ATOM 1437 C C . CYS A 1 204 ? -9.149 -0.884 20.806 1.00 96.75 204 CYS A C 1
ATOM 1439 O O . CYS A 1 204 ? -8.086 -1.500 20.792 1.00 96.75 204 CYS A O 1
ATOM 1441 N N . GLY A 1 205 ? -9.362 0.190 20.055 1.00 95.06 205 GLY A N 1
ATOM 1442 C CA . GLY A 1 205 ? -8.341 0.747 19.177 1.00 95.06 205 GLY A CA 1
ATOM 1443 C C . GLY A 1 205 ? -8.675 2.160 18.736 1.00 95.06 205 GLY A C 1
ATOM 1444 O O . GLY A 1 205 ? -9.607 2.780 19.236 1.00 95.06 205 GLY A O 1
ATOM 1445 N N . VAL A 1 206 ? -7.904 2.684 17.795 1.00 93.44 206 VAL A N 1
ATOM 1446 C CA . VAL A 1 206 ? -7.911 4.098 17.431 1.00 93.44 206 VAL A CA 1
ATOM 1447 C C . VAL A 1 206 ? -8.559 4.317 16.072 1.00 93.44 206 VAL A C 1
ATOM 1449 O O . VAL A 1 206 ? -8.267 3.605 15.112 1.00 93.44 206 VAL A O 1
ATOM 1452 N N . ILE A 1 207 ? -9.373 5.366 15.969 1.00 92.94 207 ILE A N 1
ATOM 1453 C CA . ILE A 1 207 ? -9.852 5.937 14.704 1.00 92.94 207 ILE A CA 1
ATOM 1454 C C . ILE A 1 207 ? -9.391 7.385 14.552 1.00 92.94 207 ILE A C 1
ATOM 1456 O O . ILE A 1 207 ? -9.166 8.068 15.550 1.00 92.94 207 ILE A O 1
ATOM 1460 N N . PHE A 1 208 ? -9.329 7.876 13.313 1.00 90.38 208 PHE A N 1
ATOM 1461 C CA . PHE A 1 208 ? -9.202 9.302 13.014 1.00 90.38 208 PHE A CA 1
ATOM 1462 C C . PHE A 1 208 ? -10.542 9.834 12.507 1.00 90.38 208 PHE A C 1
ATOM 1464 O O . PHE A 1 208 ? -11.030 9.410 11.460 1.00 90.38 208 PHE A O 1
ATOM 1471 N N . GLN A 1 209 ? -11.160 10.747 13.253 1.00 87.56 209 GLN A N 1
ATOM 1472 C CA . GLN A 1 209 ? -12.461 11.311 12.904 1.00 87.56 209 GLN A CA 1
ATOM 1473 C C . GLN A 1 209 ? -12.475 12.810 13.187 1.00 87.56 209 GLN A C 1
ATOM 1475 O O . GLN A 1 209 ? -12.151 13.241 14.292 1.00 87.56 209 GLN A O 1
ATOM 1480 N N . SER A 1 210 ? -12.891 13.599 12.194 1.00 86.50 210 SER A N 1
ATOM 1481 C CA . SER A 1 210 ? -13.053 15.055 12.323 1.00 86.50 210 SER A CA 1
ATOM 1482 C C . SER A 1 210 ? -11.792 15.768 12.834 1.00 86.50 210 SER A C 1
ATOM 1484 O O . SER A 1 210 ? -11.883 16.696 13.630 1.00 86.50 210 SER A O 1
ATOM 1486 N N . GLY A 1 211 ? -10.613 15.326 12.383 1.00 86.44 211 GLY A N 1
ATOM 1487 C CA . GLY A 1 211 ? -9.337 15.944 12.748 1.00 86.44 211 GLY A CA 1
ATOM 1488 C C . GLY A 1 211 ? -8.748 15.473 14.080 1.00 86.44 211 GLY A C 1
ATOM 1489 O O . GLY A 1 211 ? -7.741 16.030 14.513 1.00 86.44 211 GLY A O 1
ATOM 1490 N N . THR A 1 212 ? -9.337 14.478 14.746 1.00 88.81 212 THR A N 1
ATOM 1491 C CA . THR A 1 212 ? -8.878 14.009 16.061 1.00 88.81 212 THR A CA 1
ATOM 1492 C C . THR A 1 212 ? -8.826 12.487 16.126 1.00 88.81 212 THR A C 1
ATOM 1494 O O . THR A 1 212 ? -9.695 11.797 15.585 1.00 88.81 212 THR A O 1
ATOM 1497 N N . PHE A 1 213 ? -7.817 11.965 16.823 1.00 91.12 213 PHE A N 1
ATOM 1498 C CA . PHE A 1 213 ? -7.724 10.548 17.149 1.00 91.12 213 PHE A CA 1
ATOM 1499 C C . PHE A 1 213 ? -8.560 10.204 18.383 1.00 91.12 213 PHE A C 1
ATOM 1501 O O . PHE A 1 213 ? -8.547 10.938 19.369 1.00 91.12 213 PHE A O 1
ATOM 1508 N N . LYS A 1 214 ? -9.289 9.087 18.332 1.00 92.44 214 LYS A N 1
ATOM 1509 C CA . LYS A 1 214 ? -10.146 8.617 19.432 1.00 92.44 214 LYS A CA 1
ATOM 1510 C C . LYS A 1 214 ? -9.956 7.124 19.653 1.00 92.44 214 LYS A C 1
ATOM 1512 O O . LYS A 1 214 ? -9.989 6.374 18.680 1.00 92.44 214 LYS A O 1
ATOM 1517 N N . GLU A 1 215 ? -9.837 6.708 20.911 1.00 94.94 215 GLU A N 1
ATOM 1518 C CA . GLU A 1 215 ? -9.904 5.297 21.304 1.00 94.94 215 GLU A CA 1
ATOM 1519 C C . GLU A 1 215 ? -11.362 4.849 21.453 1.00 94.94 215 GLU A C 1
ATOM 1521 O O . GLU A 1 215 ? -12.135 5.407 22.240 1.00 94.94 215 GLU A O 1
ATOM 1526 N N . VAL A 1 216 ? -11.755 3.857 20.657 1.00 96.69 216 VAL A N 1
ATOM 1527 C CA . VAL A 1 216 ? -13.124 3.353 20.551 1.00 96.69 216 VAL A CA 1
ATOM 1528 C C . VAL A 1 216 ? -13.147 1.838 20.375 1.00 96.69 216 VAL A C 1
ATOM 1530 O O . VAL A 1 216 ? -12.178 1.226 19.926 1.00 96.69 216 VAL A O 1
ATOM 1533 N N . CYS A 1 217 ? -14.280 1.228 20.702 1.00 97.75 217 CYS A N 1
AT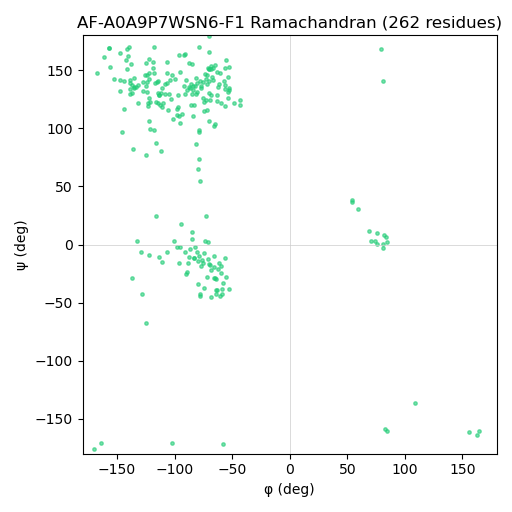OM 1534 C CA . CYS A 1 217 ? -14.544 -0.160 20.365 1.00 97.75 217 CYS A CA 1
ATOM 1535 C C . CYS A 1 217 ? -14.917 -0.303 18.889 1.00 97.75 217 CYS A C 1
ATOM 1537 O O . CYS A 1 217 ? -15.719 0.466 18.349 1.00 97.75 217 CYS A O 1
ATOM 1539 N N . GLY A 1 218 ? -14.357 -1.319 18.243 1.00 96.00 218 GLY A N 1
ATOM 1540 C CA . GLY A 1 218 ? -14.718 -1.691 16.883 1.00 96.00 218 GLY A CA 1
ATOM 1541 C C . GLY A 1 218 ? -14.111 -3.019 16.461 1.00 96.00 218 GLY A C 1
ATOM 1542 O O . GLY A 1 218 ? -13.463 -3.712 17.245 1.00 96.00 218 GLY A O 1
ATOM 1543 N N . TYR A 1 219 ? -14.326 -3.386 15.203 1.00 93.81 219 TYR A N 1
ATOM 1544 C CA . TYR A 1 219 ? -13.713 -4.576 14.624 1.00 93.81 219 TYR A CA 1
ATOM 1545 C C . TYR A 1 219 ? -12.284 -4.259 14.193 1.00 93.81 219 TYR A C 1
ATOM 1547 O O . TYR A 1 219 ? -12.057 -3.277 13.479 1.00 93.81 219 TYR A O 1
ATOM 1555 N N . LEU A 1 220 ? -11.322 -5.085 14.612 1.00 91.25 220 LEU A N 1
ATOM 1556 C CA . LEU A 1 220 ? -9.923 -4.932 14.219 1.00 91.25 220 LEU A CA 1
ATOM 1557 C C . LEU A 1 220 ? -9.815 -4.932 12.691 1.00 91.25 220 LEU A C 1
ATOM 1559 O O . LEU A 1 220 ? -10.208 -5.894 12.037 1.00 91.25 220 LEU A O 1
ATOM 1563 N N . SER A 1 221 ? -9.316 -3.831 12.137 1.00 90.12 221 SER A N 1
ATOM 1564 C CA . SER A 1 221 ? -9.256 -3.595 10.689 1.00 90.12 221 SER A CA 1
ATOM 1565 C C . SER A 1 221 ? -7.832 -3.347 10.192 1.00 90.12 221 SER A C 1
ATOM 1567 O O . SER A 1 221 ? -7.594 -3.305 8.989 1.00 90.12 221 SER A O 1
ATOM 1569 N N . GLY A 1 222 ? -6.875 -3.192 11.107 1.00 89.81 222 GLY A N 1
ATOM 1570 C CA . GLY A 1 222 ? -5.4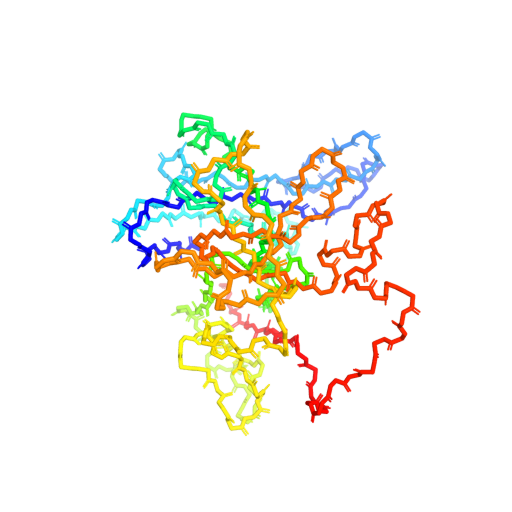67 -3.009 10.796 1.00 89.81 222 GLY A CA 1
ATOM 1571 C C . GLY A 1 222 ? -4.695 -2.479 11.993 1.00 89.81 222 GLY A C 1
ATOM 1572 O O . GLY A 1 222 ? -5.152 -2.560 13.136 1.00 89.81 222 GLY A O 1
ATOM 1573 N N . TYR A 1 223 ? -3.533 -1.906 11.714 1.00 89.69 223 TYR A N 1
ATOM 1574 C CA . TYR A 1 223 ? -2.636 -1.359 12.713 1.00 89.69 223 TYR A CA 1
ATOM 1575 C C . TYR A 1 223 ? -2.046 -0.034 12.245 1.00 89.69 223 TYR A C 1
ATOM 1577 O O . TYR A 1 223 ? -1.580 0.102 11.113 1.00 89.69 223 TYR A O 1
ATOM 1585 N N . TRP A 1 224 ? -2.053 0.940 13.141 1.00 87.25 224 TRP A N 1
ATOM 1586 C CA . TRP A 1 224 ? -1.305 2.174 13.001 1.00 87.25 224 TRP A CA 1
ATOM 1587 C C . TRP A 1 224 ? 0.182 1.917 13.234 1.00 87.25 224 TRP A C 1
ATOM 1589 O O . TRP A 1 224 ? 0.563 1.094 14.065 1.00 87.25 224 TRP A O 1
ATOM 1599 N N . SER A 1 225 ? 1.022 2.667 12.535 1.00 83.31 225 SER A N 1
ATOM 1600 C CA . SER A 1 225 ? 2.392 2.930 12.968 1.00 83.31 225 SER A CA 1
ATOM 1601 C C . SER A 1 225 ? 2.433 4.275 13.702 1.00 83.31 225 SER A C 1
ATOM 1603 O O . SER A 1 225 ? 1.541 5.115 13.539 1.00 83.31 225 SER A O 1
ATOM 1605 N N . GLU A 1 226 ? 3.500 4.524 14.462 1.00 77.25 226 GLU A N 1
ATOM 1606 C CA . GLU A 1 226 ? 3.734 5.854 15.037 1.00 77.25 226 GLU A CA 1
ATOM 1607 C C . GLU A 1 226 ? 3.832 6.914 13.933 1.00 77.25 226 GLU A C 1
ATOM 1609 O O . GLU A 1 226 ? 3.208 7.965 14.036 1.00 77.25 226 GLU A O 1
ATOM 1614 N N . GLY A 1 227 ? 4.530 6.606 12.830 1.00 76.12 227 GLY A N 1
ATOM 1615 C CA . GLY A 1 227 ? 4.640 7.490 11.666 1.00 76.12 227 GLY A CA 1
ATOM 1616 C C . GLY A 1 227 ? 3.286 7.842 11.045 1.00 76.12 227 GLY A C 1
ATOM 1617 O O . GLY A 1 227 ? 3.062 8.994 10.682 1.00 76.12 227 GLY A O 1
ATOM 1618 N N . ALA A 1 228 ? 2.351 6.889 10.996 1.00 81.06 228 ALA A N 1
ATOM 1619 C CA . ALA A 1 228 ? 1.007 7.125 10.488 1.00 81.06 228 ALA A CA 1
ATOM 1620 C C . ALA A 1 228 ? 0.242 8.122 11.354 1.00 81.06 228 ALA A C 1
ATOM 1622 O O . ALA A 1 228 ? -0.424 8.992 10.815 1.00 81.06 228 ALA A O 1
ATOM 1623 N N . ILE A 1 229 ? 0.336 8.013 12.681 1.00 82.38 229 ILE A N 1
ATOM 1624 C CA . ILE A 1 229 ? -0.390 8.893 13.603 1.00 82.38 229 ILE A CA 1
ATOM 1625 C C . ILE A 1 229 ? 0.288 10.260 13.711 1.00 82.38 229 ILE A C 1
ATOM 1627 O O . ILE A 1 229 ? -0.375 11.292 13.631 1.00 82.38 229 ILE A O 1
ATOM 1631 N N . CYS A 1 230 ? 1.611 10.271 13.842 1.00 81.12 230 CYS A N 1
ATOM 1632 C CA . CYS A 1 230 ? 2.409 11.480 14.000 1.00 81.12 230 CYS A CA 1
ATOM 1633 C C . CYS A 1 230 ? 2.591 12.274 12.704 1.00 81.12 230 CYS A C 1
ATOM 1635 O O . CYS A 1 230 ? 2.949 13.447 12.756 1.00 81.12 230 CYS A O 1
ATOM 1637 N N . GLY A 1 231 ? 2.314 11.666 11.547 1.00 78.75 231 GLY A N 1
ATOM 1638 C CA . GLY A 1 231 ? 2.262 12.357 10.261 1.00 78.75 231 GLY A CA 1
ATOM 1639 C C . GLY A 1 231 ? 1.047 13.278 10.098 1.00 78.75 231 GLY A C 1
ATOM 1640 O O . GLY A 1 231 ? 1.025 14.094 9.176 1.00 78.75 231 GLY A O 1
ATOM 1641 N N . PHE A 1 232 ? 0.038 13.188 10.973 1.00 78.75 232 PHE A N 1
ATOM 1642 C CA . PHE A 1 232 ? -1.074 14.137 10.973 1.00 78.75 232 PHE A CA 1
ATOM 1643 C C . PHE A 1 232 ? -0.682 15.426 11.700 1.00 78.75 232 PHE A C 1
ATOM 1645 O O . PHE A 1 232 ? -0.143 15.399 12.801 1.00 78.75 232 PHE A O 1
ATOM 1652 N N . ASN A 1 233 ? -1.089 16.575 11.154 1.00 70.88 233 ASN A N 1
ATOM 1653 C CA . ASN A 1 233 ? -0.959 17.889 11.807 1.00 70.88 233 ASN A CA 1
ATOM 1654 C C . ASN A 1 233 ? -1.945 18.086 12.984 1.00 70.88 233 ASN A C 1
ATOM 1656 O O . ASN A 1 233 ? -2.319 19.212 13.312 1.00 70.88 233 ASN A O 1
ATOM 1660 N N . SER A 1 234 ? -2.396 16.993 13.599 1.00 74.38 234 SER A N 1
ATOM 1661 C CA . SER A 1 234 ? -3.357 16.972 14.695 1.00 74.38 234 SER A CA 1
ATOM 1662 C C . SER A 1 234 ? -2.648 16.537 15.977 1.00 74.38 234 SER A C 1
ATOM 1664 O O . SER A 1 234 ? -2.165 15.405 16.033 1.00 74.38 234 SER A O 1
ATOM 1666 N N . PRO A 1 235 ? -2.608 17.380 17.025 1.00 67.75 235 PRO A N 1
ATOM 1667 C CA . PRO A 1 235 ? -2.061 16.983 18.315 1.00 67.75 235 PRO A CA 1
ATOM 1668 C C . PRO A 1 235 ? -2.775 15.742 18.854 1.00 67.75 235 PRO A C 1
ATOM 1670 O O . PRO A 1 235 ? -4.002 15.642 18.799 1.00 67.75 235 PRO A O 1
ATOM 1673 N N . THR A 1 236 ? -2.010 14.808 19.406 1.00 77.44 236 THR A N 1
ATOM 1674 C CA . THR A 1 236 ? -2.538 13.603 20.045 1.00 77.44 236 THR A CA 1
ATOM 1675 C C . THR A 1 236 ? -1.756 13.307 21.316 1.00 77.44 236 THR A C 1
ATOM 1677 O O . THR A 1 236 ? -0.544 13.496 21.362 1.00 77.44 236 THR A O 1
ATOM 1680 N N . SER A 1 237 ? -2.451 12.853 22.358 1.00 80.56 237 SER A N 1
ATOM 1681 C CA . SER A 1 237 ? -1.829 12.328 23.578 1.00 80.56 237 SER A CA 1
ATOM 1682 C C . SER A 1 237 ? -1.588 10.819 23.510 1.00 80.56 237 SER A C 1
ATOM 1684 O O . SER A 1 237 ? -1.003 10.260 24.431 1.00 80.56 237 SER A O 1
ATOM 1686 N N . LEU A 1 238 ? -2.066 10.153 22.452 1.00 79.06 238 LEU A N 1
ATOM 1687 C CA . LEU A 1 238 ? -1.948 8.701 22.287 1.00 79.06 238 LEU A CA 1
ATOM 1688 C C . LEU A 1 238 ? -0.509 8.276 21.979 1.00 79.06 238 LEU A C 1
ATOM 1690 O O . LEU A 1 238 ? -0.110 7.166 22.318 1.00 79.06 238 LEU A O 1
ATOM 1694 N N . PHE A 1 239 ? 0.257 9.169 21.348 1.00 74.50 239 PHE A N 1
ATOM 1695 C CA . PHE A 1 239 ? 1.647 8.963 20.965 1.00 74.50 239 PHE A CA 1
ATOM 1696 C C . PHE A 1 239 ? 2.465 10.207 21.276 1.00 74.50 239 PHE A C 1
ATOM 1698 O O . PHE A 1 239 ? 2.045 11.328 20.988 1.00 74.50 239 PHE A O 1
ATOM 1705 N N . ASN A 1 240 ? 3.663 10.013 21.823 1.00 73.50 240 ASN A N 1
ATOM 1706 C CA . ASN A 1 240 ? 4.625 11.096 21.942 1.00 73.50 240 ASN A CA 1
ATOM 1707 C C . ASN A 1 240 ? 5.349 11.275 20.602 1.00 73.50 240 ASN A C 1
ATOM 1709 O O . ASN A 1 240 ? 6.426 10.732 20.391 1.00 73.50 240 ASN A O 1
ATOM 1713 N N . CYS A 1 241 ? 4.763 12.059 19.700 1.00 75.50 241 CYS A N 1
ATOM 1714 C CA . CYS A 1 241 ? 5.316 12.288 18.362 1.00 75.50 241 CYS A CA 1
ATOM 1715 C C . CYS A 1 241 ? 6.651 13.049 18.337 1.00 75.50 241 CYS A C 1
ATOM 1717 O O . CYS A 1 241 ? 7.288 13.132 17.291 1.00 75.50 241 CYS A O 1
ATOM 1719 N N . ALA A 1 242 ? 7.078 13.602 19.475 1.00 73.38 242 ALA A N 1
ATOM 1720 C CA . ALA A 1 242 ? 8.394 14.210 19.648 1.00 73.38 242 ALA A CA 1
ATOM 1721 C C . ALA A 1 242 ? 9.421 13.241 20.264 1.00 73.38 242 ALA A C 1
ATOM 1723 O O . ALA A 1 242 ? 10.575 13.618 20.467 1.00 73.38 242 ALA A O 1
ATOM 1724 N N . GLN A 1 243 ? 9.016 12.014 20.604 1.00 67.38 243 GLN A N 1
ATOM 1725 C CA . GLN A 1 243 ? 9.921 11.011 21.141 1.00 67.38 243 GLN A CA 1
ATOM 1726 C C . GLN A 1 243 ? 10.904 10.576 20.057 1.00 67.38 243 GLN A C 1
ATOM 1728 O O . GLN A 1 243 ? 10.509 10.175 18.964 1.00 67.38 243 GLN A O 1
ATOM 1733 N N . SER A 1 244 ? 12.196 10.609 20.375 1.00 57.62 244 SER A N 1
ATOM 1734 C CA . SER A 1 244 ? 13.199 9.971 19.532 1.00 57.62 244 SER A CA 1
ATOM 1735 C C . SER A 1 244 ? 12.889 8.483 19.431 1.00 57.62 244 SER A C 1
ATOM 1737 O O . SER A 1 244 ? 12.850 7.785 20.447 1.00 57.62 244 SER A O 1
ATOM 1739 N N . VAL A 1 245 ? 12.698 7.998 18.206 1.00 52.34 245 VAL A N 1
ATOM 1740 C CA . VAL A 1 245 ? 12.555 6.569 17.941 1.00 52.34 245 VAL A CA 1
ATOM 1741 C C . VAL A 1 245 ? 13.885 5.909 18.292 1.00 52.34 245 VAL A C 1
ATOM 1743 O O . VAL A 1 245 ? 14.876 6.028 17.573 1.00 52.34 245 VAL A O 1
ATOM 1746 N N . THR A 1 246 ? 13.942 5.238 19.436 1.00 45.50 246 THR A N 1
ATOM 1747 C CA . THR A 1 246 ? 14.981 4.244 19.676 1.00 45.50 246 THR A CA 1
ATOM 1748 C C . THR A 1 246 ? 14.590 3.033 18.854 1.00 45.50 246 THR A C 1
ATOM 1750 O O . THR A 1 246 ? 13.484 2.525 19.049 1.00 45.50 246 THR A O 1
ATOM 1753 N N . ASN A 1 247 ? 15.459 2.577 17.944 1.00 43.09 247 ASN A N 1
ATOM 1754 C CA . ASN A 1 247 ? 15.296 1.259 17.331 1.00 43.09 247 ASN A CA 1
ATOM 1755 C C . ASN A 1 247 ? 14.917 0.287 18.455 1.00 43.09 247 ASN A C 1
ATOM 1757 O O . ASN A 1 247 ? 15.584 0.274 19.494 1.00 43.09 247 ASN A O 1
ATOM 1761 N N . GLY A 1 248 ? 13.785 -0.407 18.309 1.00 43.66 248 GLY A N 1
ATOM 1762 C CA . GLY A 1 248 ? 13.291 -1.327 19.330 1.00 43.66 248 GLY A CA 1
ATOM 1763 C C . GLY A 1 248 ? 14.319 -2.426 19.651 1.00 43.66 248 GLY A C 1
ATOM 1764 O O . GLY A 1 248 ? 15.437 -2.413 19.141 1.00 43.66 248 GLY A O 1
ATOM 1765 N N . PRO A 1 249 ? 13.965 -3.454 20.439 1.00 40.06 249 PRO A N 1
ATOM 1766 C CA . PRO A 1 249 ? 14.875 -4.577 20.713 1.00 40.06 249 PRO A CA 1
ATOM 1767 C C . PRO A 1 249 ? 15.393 -5.290 19.442 1.00 40.06 249 PRO A C 1
ATOM 1769 O O . PRO A 1 249 ? 16.337 -6.073 19.515 1.00 40.06 249 PRO A O 1
ATOM 1772 N N . TYR A 1 250 ? 14.804 -5.003 18.279 1.00 41.03 250 TYR A N 1
ATOM 1773 C CA . TYR A 1 250 ? 15.312 -5.350 16.959 1.00 41.03 250 TYR A CA 1
ATOM 1774 C C . TYR A 1 250 ? 16.422 -4.371 16.547 1.00 41.03 250 TYR A C 1
ATOM 1776 O O . TYR A 1 250 ? 16.176 -3.266 16.068 1.00 41.03 250 TYR A O 1
ATOM 1784 N N . THR A 1 251 ? 17.672 -4.794 16.729 1.00 34.25 251 THR A N 1
ATOM 1785 C CA . THR A 1 251 ? 18.880 -4.080 16.280 1.00 34.25 251 THR A CA 1
ATOM 1786 C C . THR A 1 251 ? 19.100 -4.155 14.764 1.00 34.25 251 THR A C 1
ATOM 1788 O O . THR A 1 251 ? 20.093 -3.631 14.260 1.00 34.25 251 THR A O 1
ATOM 1791 N N . THR A 1 252 ? 18.181 -4.782 14.028 1.00 35.88 252 THR A N 1
ATOM 1792 C CA . THR A 1 252 ? 18.183 -4.880 12.570 1.00 35.88 252 THR A CA 1
ATOM 1793 C C . THR A 1 252 ? 16.993 -4.107 12.006 1.00 35.88 252 THR A C 1
ATOM 1795 O O . THR A 1 252 ? 15.860 -4.234 12.461 1.00 35.88 252 THR A O 1
ATOM 1798 N N . THR A 1 253 ? 17.288 -3.235 11.050 1.00 33.94 253 THR A N 1
ATOM 1799 C CA . THR A 1 253 ? 16.374 -2.318 10.367 1.00 33.94 253 THR A CA 1
ATOM 1800 C C . THR A 1 253 ? 15.053 -3.001 9.985 1.00 33.94 253 THR A C 1
ATOM 1802 O O . THR A 1 253 ? 15.055 -3.948 9.202 1.00 33.94 253 THR A O 1
ATOM 1805 N N . ILE A 1 254 ? 13.913 -2.506 10.489 1.00 38.38 254 ILE A N 1
ATOM 1806 C CA . ILE A 1 254 ? 12.556 -2.964 10.114 1.00 38.38 254 ILE A CA 1
ATOM 1807 C C . ILE A 1 254 ? 12.172 -2.347 8.756 1.00 38.38 254 ILE A C 1
ATOM 1809 O O . ILE A 1 254 ? 11.187 -1.627 8.603 1.00 38.38 254 ILE A O 1
ATOM 1813 N N . SER A 1 255 ? 13.024 -2.554 7.761 1.00 37.22 255 SER A N 1
ATOM 1814 C CA . SER A 1 255 ? 12.806 -2.151 6.378 1.00 37.22 255 SER A CA 1
ATOM 1815 C C . SER A 1 255 ? 13.462 -3.220 5.521 1.00 37.22 255 SER A C 1
ATOM 1817 O O . SER A 1 255 ? 14.677 -3.226 5.336 1.00 37.22 255 SER A O 1
ATOM 1819 N N . ALA A 1 256 ? 12.670 -4.181 5.049 1.00 40.91 256 ALA A N 1
ATOM 1820 C CA . ALA A 1 256 ? 13.154 -5.178 4.105 1.00 40.91 256 ALA A CA 1
ATOM 1821 C C . ALA A 1 256 ? 13.190 -4.545 2.707 1.00 40.91 256 ALA A C 1
ATOM 1823 O O . ALA A 1 256 ? 12.329 -4.826 1.879 1.00 40.91 256 ALA A O 1
ATOM 1824 N N . PHE A 1 257 ? 14.165 -3.661 2.471 1.00 39.66 257 PHE A N 1
ATOM 1825 C CA . PHE A 1 257 ? 14.467 -3.143 1.139 1.00 39.66 257 PHE A CA 1
ATOM 1826 C C . PHE A 1 257 ? 15.123 -4.248 0.313 1.00 39.66 257 PHE A C 1
ATOM 1828 O O . PHE A 1 257 ? 16.197 -4.722 0.681 1.00 39.66 257 PHE A O 1
ATOM 1835 N N . GLN A 1 258 ? 14.483 -4.702 -0.762 1.00 43.16 258 GLN A N 1
ATOM 1836 C CA . GLN A 1 258 ? 14.958 -5.833 -1.557 1.00 43.16 258 GLN A CA 1
ATOM 1837 C C . GLN A 1 258 ? 15.260 -5.405 -2.995 1.00 43.16 258 GLN A C 1
ATOM 1839 O O . GLN A 1 258 ? 14.693 -4.448 -3.518 1.00 43.16 258 GLN A O 1
ATOM 1844 N N . GLY A 1 259 ? 16.196 -6.099 -3.639 1.00 31.72 259 GLY A N 1
ATOM 1845 C CA . GLY A 1 259 ? 16.564 -5.856 -5.032 1.00 31.72 259 GLY A CA 1
ATOM 1846 C C . GLY A 1 259 ? 16.617 -7.160 -5.813 1.00 31.72 259 GLY A C 1
ATOM 1847 O O . GLY A 1 259 ? 17.142 -8.152 -5.313 1.00 31.72 259 GLY A O 1
ATOM 1848 N N . CYS A 1 260 ? 16.093 -7.180 -7.037 1.00 37.62 260 CYS A N 1
ATOM 1849 C CA . CYS A 1 260 ? 16.197 -8.319 -7.941 1.00 37.62 260 CYS A CA 1
ATOM 1850 C C . CYS A 1 260 ? 16.656 -7.876 -9.331 1.00 37.62 260 CYS A C 1
ATOM 1852 O O . CYS A 1 260 ? 16.041 -7.023 -9.963 1.00 37.62 260 CYS A O 1
ATOM 1854 N N . GLY A 1 261 ? 17.776 -8.437 -9.786 1.00 30.09 261 GLY A N 1
ATOM 1855 C CA . GLY A 1 261 ? 18.326 -8.192 -11.117 1.00 30.09 261 GLY A CA 1
ATOM 1856 C C . GLY A 1 261 ? 17.681 -9.084 -12.166 1.00 30.09 261 GLY A C 1
ATOM 1857 O O . GLY A 1 261 ? 17.523 -10.283 -11.936 1.00 30.09 261 GLY A O 1
ATOM 1858 N N . GLY A 1 262 ? 17.355 -8.504 -13.320 1.00 30.39 262 GLY A N 1
ATOM 1859 C CA . GLY A 1 262 ? 16.958 -9.230 -14.521 1.00 30.39 262 GLY A CA 1
ATOM 1860 C C . GLY A 1 262 ? 17.795 -8.785 -15.716 1.00 30.39 262 GLY A C 1
ATOM 1861 O O . GLY A 1 262 ? 18.073 -7.599 -15.889 1.00 30.39 262 GLY A O 1
ATOM 1862 N N . THR A 1 263 ? 18.197 -9.735 -16.556 1.00 28.33 263 THR A N 1
ATOM 1863 C CA . THR A 1 263 ? 18.615 -9.438 -17.927 1.00 28.33 263 THR A CA 1
ATOM 1864 C C . THR A 1 263 ? 17.358 -9.407 -18.798 1.00 28.33 263 THR A C 1
ATOM 1866 O O . THR A 1 263 ? 16.591 -10.369 -18.818 1.00 28.33 263 THR A O 1
ATOM 1869 N N . SER A 1 264 ? 17.098 -8.255 -19.425 1.00 34.12 264 SER A N 1
ATOM 1870 C CA . SER A 1 264 ? 16.008 -8.041 -20.388 1.00 34.12 264 SER A CA 1
ATOM 1871 C C . SER A 1 264 ? 16.192 -8.875 -21.649 1.00 34.12 264 SER A C 1
ATOM 1873 O O . SER A 1 264 ? 17.339 -8.847 -22.159 1.00 34.12 264 SER A O 1
#

Secondary structure (DSSP, 8-state):
-EEE--SSS-EEEEEEEPEEEEGGG-PPTTEEE-TTSEEEEPPPPPTTSS-EE-TT-EEE--PPP-TT-SEEEEEEEEEEETTTTB-S-HHHHHHH--PBPS---EEEEEEESSEEEEEEEE-TT-BSS------SS--TTS--TT-TTBS--TT-SS--TTTS-PPPS----SSGGGEEEE-S-SSS--B-SSGGGSPTT-EEEEEEETTEEEEEEEEEEEE--HHHHHTSSS--SSS-TTS-----S--S-S---EEEEE--

Solvent-accessible surface area (backbone atoms only — not comparable to full-atom values): 14829 Å² total; per-residue (Å²): 92,77,49,70,30,83,51,97,43,37,34,24,43,20,75,48,57,32,80,68,50,4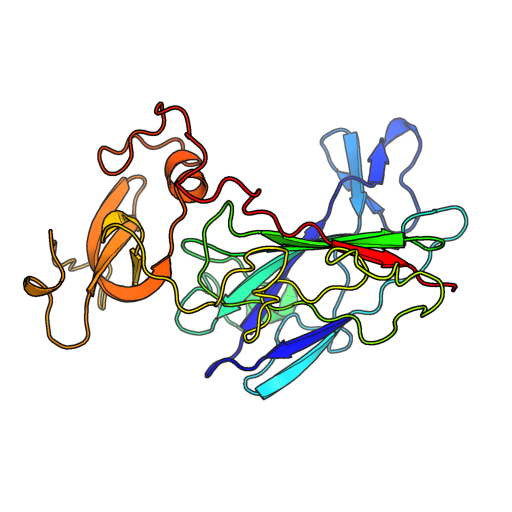0,38,90,81,52,49,54,78,71,35,46,67,44,98,86,49,35,7,25,37,56,76,78,65,32,77,82,69,33,28,51,20,46,52,71,34,58,39,40,37,75,76,62,81,37,92,98,46,65,56,40,48,41,32,34,33,38,56,14,35,62,96,74,23,46,71,60,56,68,73,55,20,27,69,73,22,31,56,61,49,81,38,38,28,32,47,36,40,38,35,41,57,65,50,59,26,36,37,31,53,44,48,61,38,7,28,47,55,94,58,62,50,70,74,90,76,75,39,73,89,56,52,50,87,93,44,78,40,41,60,42,44,41,50,24,83,76,35,60,69,87,81,67,66,43,59,50,86,81,75,79,69,97,50,48,75,34,29,24,33,50,46,96,38,92,90,65,73,49,72,39,92,41,48,87,69,27,61,91,86,30,33,27,12,30,40,81,55,97,78,38,76,46,51,25,33,11,38,80,51,36,28,44,26,70,56,39,58,55,69,44,100,44,90,61,91,88,52,70,75,84,58,81,84,67,77,57,98,57,91,59,72,99,58,60,69,24,37,37,38,46,86,118

pLDDT: mean 82.86, std 16.38, range [28.33, 97.75]

Sequence (264 aa):
MTFVNKCTSDVWIQPTTGAAGSCSAGCPGGSTCASNGNCYWNNPTPSTGNYRVPKGGSNQIVYPAYPGVGTSWNGNYAFCQSGTTCSQTAAVCDASGCGTTGPYGLAEFNLAQVGTDFYDVSIIAGVSVPISITPNTVDSTNVVTGNPYACGNPGSPNPDTATLGASSWGLTPPSNVYQWVTPPSLTSLTTCTSNSACPSGQTCGVIFQSGTFKEVCGYLSGYWSEGAICGFNSPTSLFNCAQSVTNGPYTTTISAFQGCGGTS

Mean predicted aligned error: 7.62 Å

Radius of gyration: 19.91 Å; Cα contacts (8 Å, |Δi|>4): 608; chains: 1; bounding box: 47×40×54 Å

Foldseek 3Di:
DKFFAQDPFKKFKAWDWDFQAFPVVPGAPQWDQDPVRTTTHDDFAWPVQFRIAGHRGMIDTDFDDGPPGFWSGWTKIWMDGPPFFFPDDPVVCGNRHTHGFAFTKIWGWTGTPAWKIKTFIDRLLFHQDQDKDADPDFDPVQPDPPDCQERHIASPCDHPCPPQVGDHPPDDDPAQAFFDFDAPDPVDFAADDFQVSEDPQWTWYWHQDPLDIGTTTHHGRTTGDLSNVLVRPHDDPSDPSVDDDDPPVPPHDNISIHMGTDDD